Protein AF-A0A6P0K1G3-F1 (afdb_monomer_lite)

Radius of gyration: 28.97 Å; chains: 1; bounding box: 55×56×118 Å

Structure (mmCIF, N/CA/C/O backbone):
data_AF-A0A6P0K1G3-F1
#
_entry.id   AF-A0A6P0K1G3-F1
#
loop_
_atom_site.group_PDB
_atom_site.id
_atom_site.type_symbol
_atom_site.label_atom_id
_atom_site.label_alt_id
_atom_site.label_comp_id
_atom_site.label_asym_id
_atom_site.label_entity_id
_atom_site.label_seq_id
_atom_site.pdbx_PDB_ins_code
_atom_site.Cartn_x
_atom_site.Cartn_y
_atom_site.Cartn_z
_atom_site.occupancy
_atom_site.B_iso_or_equiv
_atom_site.auth_seq_id
_atom_site.auth_comp_id
_atom_site.auth_asym_id
_atom_site.auth_atom_id
_atom_site.pdbx_PDB_model_num
ATOM 1 N N . MET A 1 1 ? -29.906 38.734 -91.466 1.00 42.31 1 MET A N 1
ATOM 2 C CA . MET A 1 1 ? -29.313 39.338 -90.255 1.00 42.31 1 MET A CA 1
ATOM 3 C C . MET A 1 1 ? -29.671 38.411 -89.104 1.00 42.31 1 MET A C 1
ATOM 5 O O . MET A 1 1 ? -30.811 38.387 -88.670 1.00 42.31 1 MET A O 1
ATOM 9 N N . THR A 1 2 ? -28.763 37.494 -88.786 1.00 34.16 2 THR A N 1
ATOM 10 C CA . THR A 1 2 ? -29.055 36.233 -88.088 1.00 34.16 2 THR A CA 1
ATOM 11 C C . THR A 1 2 ? -28.574 36.343 -86.644 1.00 34.16 2 THR A C 1
ATOM 13 O O . THR A 1 2 ? -27.375 36.487 -86.407 1.00 34.16 2 THR A O 1
ATOM 16 N N . LEU A 1 3 ? -29.497 36.312 -85.682 1.00 36.56 3 LEU A N 1
ATOM 17 C CA . LEU A 1 3 ? -29.199 36.403 -84.251 1.00 36.56 3 LEU A CA 1
ATOM 18 C C . LEU A 1 3 ? -29.359 35.031 -83.580 1.00 36.56 3 LEU A C 1
ATOM 20 O O . LEU A 1 3 ? -30.457 34.545 -83.345 1.00 36.56 3 LEU A O 1
ATOM 24 N N . LYS A 1 4 ? -28.182 34.434 -83.373 1.00 37.53 4 LYS A N 1
ATOM 25 C CA . LYS A 1 4 ? -27.716 33.465 -82.368 1.00 37.53 4 LYS A CA 1
ATOM 26 C C . LYS A 1 4 ? -28.752 32.752 -81.474 1.00 37.53 4 LYS A C 1
ATOM 28 O O . LYS A 1 4 ? -29.351 33.352 -80.590 1.00 37.53 4 LYS A O 1
ATOM 33 N N . ASN A 1 5 ? -28.757 31.423 -81.605 1.00 37.8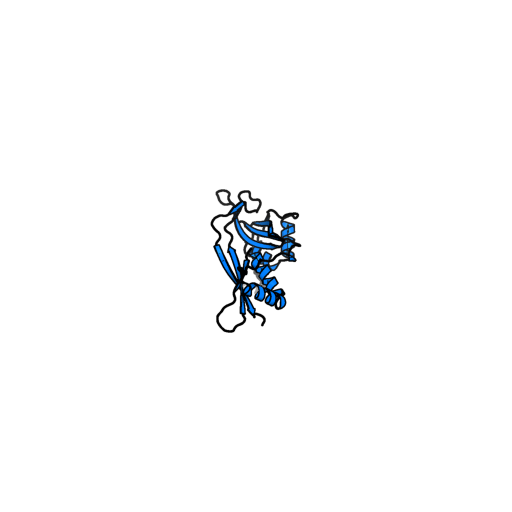4 5 ASN A N 1
ATOM 34 C CA . ASN A 1 5 ? -29.065 30.453 -80.547 1.00 37.84 5 ASN A CA 1
ATOM 35 C C . ASN A 1 5 ? -28.070 30.580 -79.383 1.00 37.84 5 ASN A C 1
ATOM 37 O O . ASN A 1 5 ? -26.883 30.709 -79.664 1.00 37.84 5 ASN A O 1
ATOM 41 N N . PHE A 1 6 ? -28.512 30.402 -78.131 1.00 40.41 6 PHE A N 1
ATOM 42 C CA . PHE A 1 6 ? -27.775 29.621 -77.126 1.00 40.41 6 PHE A CA 1
ATOM 43 C C . PHE A 1 6 ? -28.710 29.096 -76.022 1.00 40.41 6 PHE A C 1
ATOM 45 O O . PHE A 1 6 ? -29.566 29.809 -75.507 1.00 40.41 6 PHE A O 1
ATOM 52 N N . ASN A 1 7 ? -28.525 27.808 -75.726 1.00 36.97 7 ASN A N 1
ATOM 53 C CA . ASN A 1 7 ? -29.274 26.954 -74.809 1.00 36.97 7 ASN A CA 1
ATOM 54 C C . ASN A 1 7 ? -29.217 27.416 -73.346 1.00 36.97 7 ASN A C 1
ATOM 56 O O . ASN A 1 7 ? -28.145 27.725 -72.829 1.00 36.97 7 ASN A O 1
ATOM 60 N N . LEU A 1 8 ? -30.360 27.318 -72.662 1.00 36.84 8 LEU A N 1
ATOM 61 C CA . LEU A 1 8 ? -30.479 27.346 -71.207 1.00 36.84 8 LEU A CA 1
ATOM 62 C C . LEU A 1 8 ? -30.454 25.887 -70.705 1.00 36.84 8 LEU A C 1
ATOM 64 O O . LEU A 1 8 ? -31.471 25.198 -70.730 1.00 36.84 8 LEU A O 1
ATOM 68 N N . LEU A 1 9 ? -29.280 25.382 -70.323 1.00 42.56 9 LEU A N 1
ATOM 69 C CA . LEU A 1 9 ? -29.141 24.095 -69.630 1.00 42.56 9 LEU A CA 1
ATOM 70 C C . LEU A 1 9 ? -29.203 24.344 -68.121 1.00 42.56 9 LEU A C 1
ATOM 72 O O . LEU A 1 9 ? -28.495 25.201 -67.595 1.00 42.56 9 LEU A O 1
ATOM 76 N N . GLY A 1 10 ? -30.105 23.621 -67.457 1.00 39.31 10 GLY A N 1
ATOM 77 C CA . GLY A 1 10 ? -30.435 23.783 -66.047 1.00 39.31 10 GLY A CA 1
ATOM 78 C C . GLY A 1 10 ? -29.278 23.463 -65.102 1.00 39.31 10 GLY A C 1
ATOM 79 O O . GLY A 1 10 ? -28.524 22.512 -65.305 1.00 39.31 10 GLY A O 1
ATOM 80 N N . LEU A 1 11 ? -29.183 24.259 -64.036 1.00 37.62 11 LEU A N 1
ATOM 81 C CA . LEU A 1 11 ? -28.399 23.939 -62.850 1.00 37.62 11 LEU A CA 1
ATOM 82 C C . LEU A 1 11 ? -29.014 22.721 -62.149 1.00 37.62 11 LEU A C 1
ATOM 84 O O . LEU A 1 11 ? -30.146 22.785 -61.676 1.00 37.62 11 LEU A O 1
ATOM 88 N N . VAL A 1 12 ? -28.237 21.650 -62.009 1.00 44.66 12 VAL A N 1
ATOM 89 C CA . VAL A 1 12 ? -28.450 20.637 -60.971 1.00 44.66 12 VAL A CA 1
ATOM 90 C C . VAL A 1 12 ? -27.341 20.830 -59.944 1.00 44.66 12 VAL A C 1
ATOM 92 O O . VAL A 1 12 ? -26.175 20.538 -60.200 1.00 44.66 12 VAL A O 1
ATOM 95 N N . THR A 1 13 ? -27.693 21.384 -58.789 1.00 46.97 13 THR A N 1
ATOM 96 C CA . THR A 1 13 ? -26.805 21.501 -57.629 1.00 46.97 13 THR A CA 1
ATOM 97 C C . THR A 1 13 ? -26.652 20.136 -56.971 1.00 46.97 13 THR A C 1
ATOM 99 O O . THR A 1 13 ? -27.569 19.662 -56.305 1.00 46.97 13 THR A O 1
ATOM 102 N N . VAL A 1 14 ? -25.489 19.506 -57.139 1.00 47.34 14 VAL A N 1
ATOM 103 C CA . VAL A 1 14 ? -25.086 18.345 -56.336 1.00 47.34 14 VAL A CA 1
ATOM 104 C C . VAL A 1 14 ? -24.365 18.874 -55.098 1.00 47.34 14 VAL A C 1
ATOM 106 O O . VAL A 1 14 ? -23.215 19.301 -55.171 1.00 47.34 14 VAL A O 1
ATOM 109 N N . ALA A 1 15 ? -25.061 18.893 -53.963 1.00 44.31 15 ALA A N 1
ATOM 110 C CA . ALA A 1 15 ? -24.444 19.133 -52.666 1.00 44.31 15 ALA A CA 1
ATOM 111 C C . ALA A 1 15 ? -23.624 17.892 -52.281 1.00 44.31 15 ALA A C 1
ATOM 113 O O . ALA A 1 15 ? -24.186 16.833 -52.008 1.00 44.31 15 ALA A O 1
ATOM 114 N N . VAL A 1 16 ? -22.296 18.011 -52.292 1.00 42.91 16 VAL A N 1
ATOM 115 C CA . VAL A 1 16 ? -21.394 16.987 -51.754 1.00 42.91 16 VAL A CA 1
ATOM 116 C C . VAL A 1 16 ? -21.349 17.174 -50.236 1.00 42.91 16 VAL A C 1
ATOM 118 O O . VAL A 1 16 ? -20.902 18.232 -49.785 1.00 42.91 16 VAL A O 1
ATOM 121 N N . PRO A 1 17 ? -21.800 16.205 -49.421 1.00 46.16 17 PRO A N 1
ATOM 122 C CA . PRO A 1 17 ? -21.587 16.277 -47.987 1.00 46.16 17 PRO A CA 1
ATOM 123 C C . PRO A 1 17 ? -20.089 16.100 -47.727 1.00 46.16 17 PRO A C 1
ATOM 125 O O . PRO A 1 17 ? -19.532 15.016 -47.897 1.00 46.16 17 PRO A O 1
ATOM 128 N N . VAL A 1 18 ? -19.425 17.186 -47.333 1.00 44.94 18 VAL A N 1
ATOM 129 C CA . VAL A 1 18 ? -18.090 17.125 -46.740 1.00 44.94 18 VAL A CA 1
ATOM 130 C C . VAL A 1 18 ? -18.263 16.455 -45.382 1.00 44.94 18 VAL A C 1
ATOM 132 O O . VAL A 1 18 ? -18.629 17.093 -44.397 1.00 44.94 18 VAL A O 1
ATOM 135 N N . LEU A 1 19 ? -18.054 15.140 -45.342 1.00 42.34 19 LEU A N 1
ATOM 136 C CA . LEU A 1 19 ? -17.850 14.416 -44.097 1.00 42.34 19 LEU A CA 1
ATOM 137 C C . LEU A 1 19 ? -16.537 14.932 -43.507 1.00 42.34 19 LEU A C 1
ATOM 139 O O . LEU A 1 19 ? -15.453 14.482 -43.877 1.00 42.34 19 LEU A O 1
ATOM 143 N N . ILE A 1 20 ? -16.641 15.913 -42.610 1.00 45.03 20 ILE A N 1
ATOM 144 C CA . ILE A 1 20 ? -15.573 16.248 -41.674 1.00 45.03 20 ILE A CA 1
ATOM 145 C C . ILE A 1 20 ? -15.438 15.018 -40.781 1.00 45.03 20 ILE A C 1
ATOM 147 O O . ILE A 1 20 ? -16.110 14.870 -39.764 1.00 45.03 20 ILE A O 1
ATOM 151 N N . SER A 1 21 ? -14.618 14.075 -41.237 1.00 40.97 21 SER A N 1
ATOM 152 C CA . SER A 1 21 ? -14.118 12.995 -40.413 1.00 40.97 21 SER A CA 1
ATOM 153 C C . SER A 1 21 ? -13.313 13.668 -39.312 1.00 40.97 21 SER A C 1
ATOM 155 O O . SER A 1 21 ? -12.173 14.072 -39.537 1.00 40.97 21 SER A O 1
ATOM 157 N N . CYS A 1 22 ? -13.916 13.830 -38.134 1.00 39.81 22 CYS A N 1
ATOM 158 C CA . CYS A 1 22 ? -13.176 14.038 -36.901 1.00 39.81 22 CYS A CA 1
ATOM 159 C C . CYS A 1 22 ? -12.316 12.790 -36.704 1.00 39.81 22 CYS A C 1
ATOM 161 O O . CYS A 1 22 ? -12.699 11.852 -36.007 1.00 39.81 22 CYS A O 1
ATOM 163 N N . ILE A 1 23 ? -11.160 12.757 -37.366 1.00 42.16 23 ILE A N 1
ATOM 164 C CA . ILE A 1 23 ? -10.058 11.902 -36.970 1.00 42.16 23 ILE A CA 1
ATOM 165 C C . ILE A 1 23 ? -9.632 12.495 -35.633 1.00 42.16 23 ILE A C 1
ATOM 167 O O . ILE A 1 23 ? -8.789 13.384 -35.561 1.00 42.16 23 ILE A O 1
ATOM 171 N N . TYR A 1 24 ? -10.299 12.059 -34.565 1.00 40.66 24 TYR A N 1
ATOM 172 C CA . TYR A 1 24 ? -9.683 12.061 -33.258 1.00 40.66 24 TYR A CA 1
ATOM 173 C C . TYR A 1 24 ? -8.395 11.281 -33.462 1.00 40.66 24 TYR A C 1
ATOM 175 O O . TYR A 1 24 ? -8.423 10.056 -33.601 1.00 40.66 24 TYR A O 1
ATOM 183 N N . SER A 1 25 ? -7.279 11.999 -33.557 1.00 32.06 25 SER A N 1
ATOM 184 C CA . SER A 1 25 ? -5.974 11.431 -33.292 1.00 32.06 25 SER A CA 1
ATOM 185 C C . SER A 1 25 ? -6.073 10.856 -31.888 1.00 32.06 25 SER A C 1
ATOM 187 O O . SER A 1 25 ? -5.892 11.561 -30.899 1.00 32.06 25 SER A O 1
ATOM 189 N N . ARG A 1 26 ? -6.448 9.577 -31.793 1.00 39.91 26 ARG A N 1
ATOM 190 C CA . ARG A 1 26 ? -6.075 8.759 -30.656 1.00 39.91 26 ARG A CA 1
ATOM 191 C C . ARG A 1 26 ? -4.563 8.788 -30.711 1.00 39.91 26 ARG A C 1
ATOM 193 O O . ARG A 1 26 ? -3.965 8.096 -31.531 1.00 39.91 26 ARG A O 1
ATOM 200 N N . THR A 1 27 ? -3.951 9.651 -29.909 1.00 35.38 27 THR A N 1
ATOM 201 C CA . THR A 1 27 ? -2.603 9.394 -29.429 1.00 35.38 27 THR A CA 1
ATOM 202 C C . THR A 1 27 ? -2.661 7.946 -28.975 1.00 35.38 27 THR A C 1
ATOM 204 O O . THR A 1 27 ? -3.448 7.615 -28.085 1.00 35.38 27 THR A O 1
ATOM 207 N N . VAL A 1 28 ? -1.979 7.053 -29.693 1.00 40.62 28 VAL A N 1
ATOM 208 C CA . VAL A 1 28 ? -1.788 5.691 -29.213 1.00 40.62 28 VAL A CA 1
ATOM 209 C C . VAL A 1 28 ? -0.985 5.906 -27.947 1.00 40.62 28 VAL A C 1
ATOM 211 O O . VAL A 1 28 ? 0.198 6.224 -28.022 1.00 40.62 28 VAL A O 1
ATOM 214 N N . ALA A 1 29 ? -1.673 5.907 -26.806 1.00 49.16 29 ALA A N 1
ATOM 215 C CA . ALA A 1 29 ? -1.027 5.857 -25.517 1.00 49.16 29 ALA A CA 1
ATOM 216 C C . ALA A 1 29 ? -0.089 4.651 -25.616 1.00 49.16 29 ALA A C 1
ATOM 218 O O . ALA A 1 29 ? -0.561 3.531 -25.821 1.00 49.16 29 ALA A O 1
ATOM 219 N N . GLY A 1 30 ? 1.222 4.901 -25.627 1.00 59.50 30 GLY A N 1
ATOM 220 C CA . GLY A 1 30 ? 2.207 3.837 -2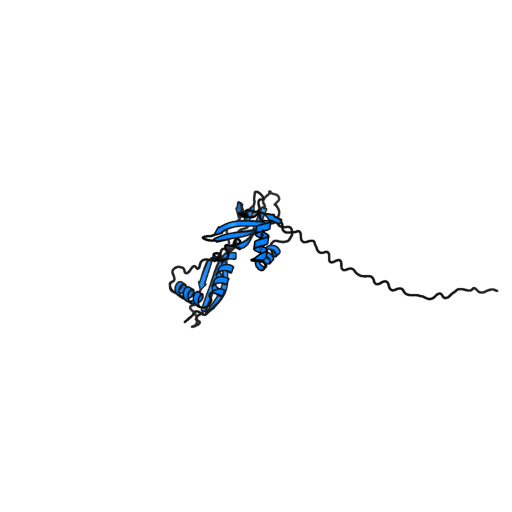5.547 1.00 59.50 30 GLY A CA 1
ATOM 221 C C . GLY A 1 30 ? 1.846 2.933 -24.375 1.00 59.50 30 GLY A C 1
ATOM 222 O O . GLY A 1 30 ? 1.485 3.416 -23.296 1.00 59.50 30 GLY A O 1
ATOM 223 N N . GLU A 1 31 ? 1.869 1.629 -24.618 1.00 71.19 31 GLU A N 1
ATOM 224 C CA . GLU A 1 31 ? 1.662 0.643 -23.569 1.00 71.19 31 GLU A CA 1
ATOM 225 C C . GLU A 1 31 ? 2.723 0.860 -22.481 1.00 71.19 31 GLU A C 1
ATOM 227 O O . GLU A 1 31 ? 3.888 1.115 -22.789 1.00 71.19 31 GLU A O 1
ATOM 232 N N . ILE A 1 32 ? 2.302 0.847 -21.216 1.00 83.19 32 ILE A N 1
ATOM 233 C CA . ILE A 1 32 ? 3.228 0.915 -20.082 1.00 83.19 32 ILE A CA 1
ATOM 234 C C . ILE A 1 32 ? 4.085 -0.345 -20.125 1.00 83.19 32 ILE A C 1
ATOM 236 O O . ILE A 1 32 ? 3.546 -1.454 -20.159 1.00 83.19 32 ILE A O 1
ATOM 240 N N . THR A 1 33 ? 5.405 -0.179 -20.124 1.00 90.62 33 THR A N 1
ATOM 241 C CA . THR A 1 33 ? 6.318 -1.311 -19.954 1.00 90.62 33 THR A CA 1
ATOM 242 C C . THR A 1 33 ? 6.357 -1.696 -18.482 1.00 90.62 33 THR A C 1
ATOM 244 O O . THR A 1 33 ? 6.151 -0.847 -17.616 1.00 90.62 33 THR A O 1
ATOM 247 N N . VAL A 1 34 ? 6.592 -2.971 -18.188 1.00 94.88 34 VAL A N 1
ATOM 248 C CA . VAL A 1 34 ? 6.676 -3.467 -16.812 1.00 94.88 34 VAL A CA 1
ATOM 249 C C . VAL A 1 34 ? 7.970 -4.250 -16.627 1.00 94.88 34 VAL A C 1
ATOM 251 O O . VAL A 1 34 ? 8.338 -5.047 -17.487 1.00 94.88 34 VAL A O 1
ATOM 254 N N . SER A 1 35 ? 8.668 -4.020 -15.518 1.00 95.75 35 SER A N 1
ATOM 255 C CA . SER A 1 35 ? 9.900 -4.737 -15.168 1.00 95.75 35 SER A CA 1
ATOM 256 C C . SER A 1 35 ? 10.079 -4.816 -13.651 1.00 95.75 35 SER A C 1
ATOM 258 O O . SER A 1 35 ? 9.300 -4.229 -12.902 1.00 95.75 35 SER A O 1
ATOM 260 N N . GLY A 1 36 ? 11.084 -5.561 -13.191 1.00 97.06 36 GLY A N 1
ATOM 261 C CA . GLY A 1 36 ? 11.458 -5.652 -11.782 1.00 97.06 36 GLY A CA 1
ATOM 262 C C . GLY A 1 36 ? 11.571 -7.086 -11.273 1.00 97.06 36 GLY A C 1
ATOM 263 O O . GLY A 1 36 ? 11.695 -8.046 -12.038 1.00 97.06 36 GLY A O 1
ATOM 264 N N . ASN A 1 37 ? 11.525 -7.232 -9.952 1.00 97.62 37 ASN A N 1
ATOM 265 C CA . ASN A 1 37 ? 11.558 -8.520 -9.273 1.00 97.62 37 ASN A CA 1
ATOM 266 C C . ASN A 1 37 ? 10.134 -8.971 -8.924 1.00 97.62 37 ASN A C 1
ATOM 268 O O . ASN A 1 37 ? 9.569 -8.578 -7.905 1.00 97.62 37 ASN A O 1
ATOM 272 N N . CYS A 1 38 ? 9.568 -9.833 -9.765 1.00 97.50 38 CYS A N 1
ATOM 273 C CA . CYS A 1 38 ? 8.165 -10.253 -9.694 1.00 97.50 38 CYS A CA 1
ATOM 274 C C . CYS A 1 38 ? 7.948 -11.599 -8.976 1.00 97.50 38 CYS A C 1
ATOM 276 O O . CYS A 1 38 ? 6.873 -12.201 -9.059 1.00 97.50 38 CYS A O 1
ATOM 278 N N . GLY A 1 39 ? 8.953 -12.042 -8.210 1.00 93.81 39 GLY A N 1
ATOM 279 C CA . GLY A 1 39 ? 8.919 -13.290 -7.454 1.00 93.81 39 GLY A CA 1
ATOM 280 C C . GLY A 1 39 ? 8.899 -14.511 -8.372 1.00 93.81 39 GLY A C 1
ATOM 281 O O . GLY A 1 39 ? 9.715 -14.629 -9.281 1.00 93.81 39 GLY A O 1
ATOM 282 N N . ASP A 1 40 ? 7.957 -15.423 -8.127 1.00 92.44 40 ASP A N 1
ATOM 283 C CA . ASP A 1 40 ? 7.811 -16.661 -8.906 1.00 92.44 40 ASP A CA 1
ATOM 284 C C . ASP A 1 40 ? 7.092 -16.446 -10.258 1.00 92.44 40 ASP A C 1
ATOM 286 O O . ASP A 1 40 ? 7.007 -17.366 -11.074 1.00 92.44 40 ASP A O 1
ATOM 290 N N . LEU A 1 41 ? 6.554 -15.244 -10.497 1.00 94.38 41 LEU A N 1
ATOM 291 C CA . LEU A 1 41 ? 5.878 -14.851 -11.735 1.00 94.38 41 LEU A CA 1
ATOM 292 C C . LEU A 1 41 ? 6.789 -13.956 -12.581 1.00 94.38 41 LEU A C 1
ATOM 294 O O . LEU A 1 41 ? 7.651 -13.254 -12.054 1.00 94.38 41 LEU A O 1
ATOM 298 N N . ASN A 1 42 ? 6.547 -13.901 -13.893 1.00 95.88 42 ASN A N 1
ATOM 299 C CA . ASN A 1 42 ? 7.044 -12.761 -14.668 1.00 95.88 42 ASN A CA 1
ATOM 300 C C . ASN A 1 42 ? 6.182 -11.512 -14.409 1.00 95.88 42 ASN A C 1
ATOM 302 O O . ASN A 1 42 ? 5.055 -11.595 -13.907 1.00 95.88 42 ASN A O 1
ATOM 306 N N . CYS A 1 43 ? 6.721 -10.339 -14.730 1.00 97.25 43 CYS A N 1
ATOM 307 C CA . CYS A 1 43 ? 6.107 -9.074 -14.344 1.00 97.25 43 CYS A CA 1
ATOM 308 C C . CYS A 1 43 ? 4.809 -8.766 -15.090 1.00 97.25 43 CYS A C 1
ATOM 310 O O . CYS A 1 43 ? 3.892 -8.189 -14.508 1.00 97.25 43 CYS A O 1
ATOM 312 N N . GLU A 1 44 ? 4.670 -9.220 -16.332 1.00 96.50 44 GLU A N 1
ATOM 313 C CA . GLU A 1 44 ? 3.432 -9.108 -17.096 1.00 96.50 44 GLU A CA 1
ATOM 314 C C . GLU A 1 44 ? 2.313 -9.953 -16.475 1.00 96.50 44 GLU A C 1
ATOM 316 O O . GLU A 1 44 ? 1.176 -9.491 -16.353 1.00 96.50 44 GLU A O 1
ATOM 321 N N . GLN A 1 45 ? 2.628 -11.177 -16.041 1.00 97.50 45 GLN A N 1
ATOM 322 C CA . GLN A 1 45 ? 1.690 -12.063 -15.352 1.00 97.50 45 GLN A CA 1
ATOM 323 C C . GLN A 1 45 ? 1.271 -11.493 -14.000 1.00 97.50 45 GLN A C 1
ATOM 325 O O . GLN A 1 45 ? 0.080 -11.502 -13.686 1.00 97.50 45 GLN A O 1
ATOM 330 N N . LEU A 1 46 ? 2.225 -10.986 -13.214 1.00 98.06 46 LEU A N 1
ATOM 331 C CA . LEU A 1 46 ? 1.925 -10.356 -11.932 1.00 98.06 46 LEU A CA 1
ATOM 332 C C . LEU A 1 46 ? 1.027 -9.129 -12.130 1.00 98.06 46 LEU A C 1
ATOM 334 O O . LEU A 1 46 ? -0.026 -9.034 -11.502 1.00 98.06 46 LEU A O 1
ATOM 338 N N . LEU A 1 47 ? 1.374 -8.238 -13.064 1.00 96.81 47 LEU A N 1
ATOM 339 C CA . LEU A 1 47 ? 0.560 -7.064 -13.376 1.00 96.81 47 LEU A CA 1
ATOM 340 C C . LEU A 1 47 ? -0.851 -7.448 -13.839 1.00 96.81 47 LEU A C 1
ATOM 342 O O . LEU A 1 47 ? -1.817 -6.790 -13.459 1.00 96.81 47 LEU A O 1
ATOM 346 N N . ALA A 1 48 ? -0.999 -8.502 -14.644 1.00 96.44 48 ALA A N 1
ATOM 347 C CA . ALA A 1 48 ? -2.308 -8.977 -15.087 1.00 96.44 48 ALA A CA 1
ATOM 348 C C . ALA A 1 48 ? -3.178 -9.471 -13.918 1.00 96.44 48 ALA A C 1
ATOM 350 O O . ALA A 1 48 ? -4.369 -9.162 -13.871 1.00 96.44 48 ALA A O 1
ATOM 351 N N . GLN A 1 49 ? -2.594 -10.188 -12.953 1.00 97.62 49 GLN A N 1
ATOM 352 C CA . GLN A 1 49 ? -3.313 -10.628 -11.752 1.00 97.62 49 GLN A CA 1
ATOM 353 C C . GLN A 1 49 ? -3.692 -9.446 -10.855 1.00 97.62 49 GLN A C 1
ATOM 355 O O . GLN A 1 49 ? -4.844 -9.346 -10.433 1.00 97.62 49 GLN A O 1
ATOM 360 N N . LEU A 1 50 ? -2.775 -8.496 -10.648 1.00 97.31 50 LEU A N 1
ATOM 361 C CA . LEU A 1 50 ? -3.070 -7.266 -9.910 1.00 97.31 50 LEU A CA 1
ATOM 362 C C . LEU A 1 50 ? -4.189 -6.461 -10.585 1.00 97.31 50 LEU A C 1
ATOM 364 O O . LEU A 1 50 ? -5.093 -5.994 -9.905 1.00 97.31 50 LEU A O 1
ATOM 368 N N . LYS A 1 51 ? -4.204 -6.360 -11.921 1.00 96.19 51 LYS A N 1
ATOM 369 C CA . LYS A 1 51 ? -5.299 -5.715 -12.671 1.00 96.19 51 LYS A CA 1
ATOM 370 C C . LYS A 1 51 ? -6.646 -6.411 -12.481 1.00 96.19 51 LYS A C 1
ATOM 372 O O . LYS A 1 51 ? -7.670 -5.740 -12.529 1.00 96.19 51 LYS A O 1
ATOM 377 N N . SER A 1 52 ? -6.654 -7.730 -12.299 1.00 96.38 52 SER A N 1
ATOM 378 C CA . SER A 1 52 ? -7.880 -8.497 -12.068 1.00 96.38 52 SER A CA 1
ATOM 379 C C . SER A 1 52 ? -8.428 -8.290 -10.654 1.00 96.38 52 SER A C 1
ATOM 381 O O . SER A 1 52 ? -9.633 -8.121 -10.491 1.00 96.38 52 SER A O 1
ATOM 383 N N . ASN A 1 53 ? -7.554 -8.298 -9.644 1.00 95.25 53 ASN A N 1
ATOM 384 C CA . ASN A 1 53 ? -7.961 -8.270 -8.234 1.00 95.25 53 ASN A CA 1
ATOM 385 C C . ASN A 1 53 ? -8.082 -6.840 -7.675 1.00 95.25 53 ASN A C 1
ATOM 387 O O . ASN A 1 53 ? -8.892 -6.594 -6.789 1.00 95.25 53 ASN A O 1
ATOM 391 N N . TRP A 1 54 ? -7.306 -5.899 -8.217 1.00 96.62 54 TRP A N 1
ATOM 392 C CA . TRP A 1 54 ? -7.150 -4.516 -7.746 1.00 96.62 54 TRP A CA 1
ATOM 393 C C . TRP A 1 54 ? -7.276 -3.529 -8.913 1.00 96.62 54 TRP A C 1
ATOM 395 O O . TRP A 1 54 ? -6.448 -2.636 -9.108 1.00 96.62 54 TRP A O 1
ATOM 405 N N . SER A 1 55 ? -8.307 -3.719 -9.745 1.00 95.56 55 SER A N 1
ATOM 406 C CA . SER A 1 55 ? -8.470 -2.989 -11.009 1.00 95.56 55 SER A CA 1
ATOM 407 C C . SER A 1 55 ? -8.509 -1.473 -10.830 1.00 95.56 55 SER A C 1
ATOM 409 O O . SER A 1 55 ? -7.974 -0.744 -11.664 1.00 95.56 55 SER A O 1
ATOM 411 N N . GLU A 1 56 ? -9.145 -0.994 -9.758 1.00 95.88 56 GLU A N 1
ATOM 412 C CA . GLU A 1 56 ? -9.261 0.434 -9.463 1.00 95.88 56 GLU A CA 1
ATOM 413 C C . GLU A 1 56 ? -7.895 1.035 -9.117 1.00 95.88 56 GLU A C 1
ATOM 415 O O . GLU A 1 56 ? -7.464 1.976 -9.783 1.00 95.88 56 GLU A O 1
ATOM 420 N N . GLN A 1 57 ? -7.174 0.438 -8.164 1.00 96.25 57 GLN A N 1
ATOM 421 C CA . GLN A 1 57 ? -5.855 0.908 -7.735 1.00 96.25 57 GLN A CA 1
ATOM 422 C C . GLN A 1 57 ? -4.838 0.853 -8.875 1.00 96.25 57 GLN A C 1
ATOM 424 O O . GLN A 1 57 ? -4.145 1.834 -9.126 1.00 96.25 57 GLN A O 1
ATOM 429 N N . ILE A 1 58 ? -4.787 -0.241 -9.644 1.00 95.62 58 ILE A N 1
ATOM 430 C CA . ILE A 1 58 ? -3.883 -0.303 -10.800 1.00 95.62 58 ILE A CA 1
ATOM 431 C C . ILE A 1 58 ? -4.260 0.742 -11.857 1.00 95.62 58 ILE A C 1
ATOM 433 O O . ILE A 1 58 ? -3.371 1.319 -12.483 1.00 95.62 58 ILE A O 1
ATOM 437 N N . SER A 1 59 ? -5.548 1.032 -12.061 1.00 93.69 59 SER A N 1
ATOM 438 C CA . SER A 1 59 ? -5.960 2.095 -12.990 1.00 93.69 59 SER A CA 1
ATOM 439 C C . SER A 1 59 ? -5.503 3.476 -12.514 1.00 93.69 59 SER A C 1
ATOM 441 O O . SER A 1 59 ? -5.046 4.270 -13.331 1.00 93.69 59 SER A O 1
ATOM 443 N N . GLN A 1 60 ? -5.571 3.750 -11.208 1.00 93.94 60 GLN A N 1
ATOM 444 C CA . GLN A 1 60 ? -5.052 4.988 -10.617 1.00 93.94 60 GLN A CA 1
ATOM 445 C C . GLN A 1 60 ? -3.529 5.076 -10.782 1.00 93.94 60 GLN A C 1
ATOM 447 O O . GLN A 1 60 ? -3.033 6.015 -11.401 1.00 93.94 60 GLN A O 1
ATOM 452 N N . TYR A 1 61 ? -2.794 4.042 -10.369 1.00 94.00 61 TYR A N 1
ATOM 453 C CA . TYR A 1 61 ? -1.334 3.982 -10.479 1.00 94.00 61 TYR A CA 1
ATOM 454 C C . TYR A 1 61 ? -0.832 4.084 -11.919 1.00 94.00 61 TYR A C 1
ATOM 456 O O . TYR A 1 61 ? 0.159 4.753 -12.186 1.00 94.00 61 TYR A O 1
ATOM 464 N N . THR A 1 62 ? -1.516 3.467 -12.881 1.00 91.19 62 THR A N 1
ATOM 465 C CA . THR A 1 62 ? -1.148 3.583 -14.303 1.00 91.19 62 THR A CA 1
ATOM 466 C C . THR A 1 62 ? -1.540 4.927 -14.917 1.00 91.19 62 THR A C 1
ATOM 468 O O . THR A 1 62 ? -0.895 5.367 -15.863 1.00 91.19 62 THR A O 1
ATOM 471 N N . ALA A 1 63 ? -2.561 5.611 -14.394 1.00 90.69 63 ALA A N 1
ATOM 472 C CA . ALA A 1 63 ? -2.870 6.980 -14.801 1.00 90.69 63 ALA A CA 1
ATOM 473 C C . ALA A 1 63 ? -1.830 7.978 -14.263 1.00 90.69 63 ALA A C 1
ATOM 475 O O . ALA A 1 63 ? -1.424 8.890 -14.986 1.00 90.69 63 ALA A O 1
ATOM 476 N N . GLU A 1 64 ? -1.376 7.782 -13.023 1.00 90.88 64 GLU A N 1
ATOM 477 C CA . GLU A 1 64 ? -0.271 8.535 -12.421 1.00 90.88 64 GLU A CA 1
ATOM 478 C C . GLU A 1 64 ? 1.055 8.241 -13.131 1.00 90.88 64 GLU A C 1
ATOM 480 O O . GLU A 1 64 ? 1.805 9.161 -13.470 1.00 90.88 64 GLU A O 1
ATOM 485 N N . CYS A 1 65 ? 1.307 6.968 -13.444 1.00 90.69 65 CYS A N 1
ATOM 486 C CA . CYS A 1 65 ? 2.452 6.524 -14.222 1.00 90.69 65 CYS A CA 1
ATOM 487 C C . CYS A 1 65 ? 2.194 6.647 -15.723 1.00 90.69 65 CYS A C 1
ATOM 489 O O . CYS A 1 65 ? 1.993 5.659 -16.426 1.00 90.69 65 CYS A O 1
ATOM 491 N N . GLN A 1 66 ? 2.170 7.900 -16.179 1.00 82.88 66 GLN A N 1
ATOM 492 C CA . GLN A 1 66 ? 1.931 8.339 -17.554 1.00 82.88 66 GLN A CA 1
ATOM 493 C C . GLN A 1 66 ? 2.356 7.329 -18.635 1.00 82.88 66 GLN A C 1
ATOM 495 O O . GLN A 1 66 ? 3.430 6.732 -18.599 1.00 82.88 66 GLN A O 1
ATOM 500 N N . SER A 1 67 ? 1.531 7.216 -19.673 1.00 75.00 67 SER A N 1
ATOM 501 C CA . SER A 1 67 ? 1.790 6.361 -20.833 1.00 75.00 67 SER A CA 1
ATOM 502 C C . SER A 1 67 ? 3.196 6.554 -21.430 1.00 75.00 67 SER A C 1
ATOM 504 O O . SER A 1 67 ? 3.655 7.682 -21.619 1.00 75.00 67 SER A O 1
ATOM 506 N N . GLY A 1 68 ? 3.860 5.439 -21.758 1.00 74.56 68 GLY A N 1
ATOM 507 C CA . GLY A 1 68 ? 5.239 5.414 -22.260 1.00 74.56 68 GLY A CA 1
ATOM 508 C C . GLY A 1 68 ? 6.320 5.366 -21.175 1.00 74.56 68 GLY A C 1
ATOM 509 O O . GLY A 1 68 ? 7.499 5.337 -21.517 1.00 74.56 68 GLY A O 1
ATOM 510 N N . LYS A 1 69 ? 5.938 5.348 -19.892 1.00 87.81 69 LYS A N 1
ATOM 511 C CA . LYS A 1 69 ? 6.839 5.109 -18.757 1.00 87.81 69 LYS A CA 1
ATOM 512 C C . LYS A 1 69 ? 6.908 3.633 -18.376 1.00 87.81 69 LYS A C 1
ATOM 514 O O . LYS A 1 69 ? 6.087 2.824 -18.817 1.00 87.81 69 LYS A O 1
ATOM 519 N N . ASN A 1 70 ? 7.909 3.309 -17.560 1.00 92.94 70 ASN A N 1
ATOM 520 C CA . ASN A 1 70 ? 8.123 1.965 -17.044 1.00 92.94 70 ASN A CA 1
ATOM 521 C C . ASN A 1 70 ? 7.535 1.827 -15.635 1.00 92.94 70 ASN A C 1
ATOM 523 O O . ASN A 1 70 ? 7.856 2.608 -14.742 1.00 92.94 70 ASN A O 1
ATOM 527 N N . LEU A 1 71 ? 6.690 0.821 -15.436 1.00 96.19 71 LEU A N 1
ATOM 528 C CA . LEU A 1 71 ? 6.141 0.444 -14.141 1.00 96.19 71 LEU A CA 1
ATOM 529 C C . LEU A 1 71 ? 7.015 -0.655 -13.529 1.00 96.19 71 LEU A C 1
ATOM 531 O O . LEU A 1 71 ? 6.977 -1.808 -13.956 1.00 96.19 71 LEU A O 1
ATOM 535 N N . GLY A 1 72 ? 7.798 -0.291 -12.521 1.00 97.06 72 GLY A N 1
ATOM 536 C CA . GLY A 1 72 ? 8.570 -1.225 -11.715 1.00 97.06 72 GLY A CA 1
ATOM 537 C C . GLY A 1 72 ? 7.684 -1.974 -10.729 1.00 97.06 72 GLY A C 1
ATOM 538 O O . GLY A 1 72 ? 6.885 -1.353 -10.025 1.00 97.06 72 GLY A O 1
ATOM 539 N N . LEU A 1 73 ? 7.850 -3.292 -10.653 1.00 98.12 73 LEU A N 1
ATOM 540 C CA . LEU A 1 73 ? 7.228 -4.156 -9.657 1.00 98.12 73 LEU A CA 1
ATOM 541 C C . LEU A 1 73 ? 8.314 -4.842 -8.830 1.00 98.12 73 LEU A C 1
ATOM 543 O O . LEU A 1 73 ? 9.201 -5.497 -9.374 1.00 98.12 73 LEU A O 1
ATOM 547 N N . ASN A 1 74 ? 8.224 -4.734 -7.508 1.00 97.56 74 ASN A N 1
ATOM 548 C CA . ASN A 1 74 ? 9.142 -5.422 -6.606 1.00 97.56 74 ASN A CA 1
ATOM 549 C C . ASN A 1 74 ? 8.371 -6.194 -5.535 1.00 97.56 74 ASN A C 1
ATOM 551 O O . ASN A 1 74 ? 7.654 -5.596 -4.731 1.00 97.56 74 ASN A O 1
ATOM 555 N N . VAL A 1 75 ? 8.535 -7.515 -5.520 1.00 97.94 75 VAL A N 1
ATOM 556 C CA . VAL A 1 75 ? 7.931 -8.425 -4.545 1.00 97.94 75 VAL A CA 1
ATOM 557 C C . VAL A 1 75 ? 8.858 -8.597 -3.348 1.00 97.94 75 VAL A C 1
ATOM 559 O O . VAL A 1 75 ? 10.018 -8.985 -3.490 1.00 97.94 75 VAL A O 1
ATOM 562 N N . TRP A 1 76 ? 8.333 -8.370 -2.146 1.00 95.69 76 TRP A N 1
ATOM 563 C CA . TRP A 1 76 ? 9.073 -8.551 -0.897 1.00 95.69 76 TRP A CA 1
ATOM 564 C C . TRP A 1 76 ? 8.147 -8.945 0.262 1.00 95.69 76 TRP A C 1
ATOM 566 O O . TRP A 1 76 ? 6.923 -8.862 0.170 1.00 95.69 76 TRP A O 1
ATOM 576 N N . ASN A 1 77 ? 8.735 -9.419 1.364 1.00 94.50 77 ASN A N 1
ATOM 577 C CA . ASN A 1 77 ? 7.984 -9.864 2.541 1.00 94.50 77 ASN A CA 1
ATOM 578 C C . ASN A 1 77 ? 7.747 -8.702 3.517 1.00 94.50 77 ASN A C 1
ATOM 580 O O . ASN A 1 77 ? 8.704 -8.164 4.080 1.00 94.50 77 ASN A O 1
ATOM 584 N N . ARG A 1 78 ? 6.480 -8.375 3.793 1.00 89.19 78 ARG A N 1
ATOM 585 C CA . ARG A 1 78 ? 6.057 -7.404 4.811 1.00 89.19 78 ARG A CA 1
ATOM 586 C C . ARG A 1 78 ? 5.359 -8.140 5.955 1.00 89.19 78 ARG A C 1
ATOM 588 O O . ARG A 1 78 ? 4.161 -8.401 5.913 1.00 89.19 78 ARG A O 1
ATOM 595 N N . ASN A 1 79 ? 6.106 -8.422 7.023 1.00 84.06 79 ASN A N 1
ATOM 596 C CA . ASN A 1 79 ? 5.655 -9.271 8.134 1.00 84.06 79 ASN A CA 1
ATOM 597 C C . ASN A 1 79 ? 5.261 -10.681 7.643 1.00 84.06 79 ASN A C 1
ATOM 599 O O . ASN A 1 79 ? 6.121 -11.410 7.159 1.00 84.06 79 ASN A O 1
ATOM 603 N N . GLU A 1 80 ? 3.986 -11.050 7.777 1.00 85.62 80 GLU A N 1
ATOM 604 C CA . GLU A 1 80 ? 3.418 -12.361 7.431 1.00 85.62 80 GLU A CA 1
ATOM 605 C C . GLU A 1 80 ? 2.778 -12.389 6.029 1.00 85.62 80 GLU A C 1
ATOM 607 O O . GLU A 1 80 ? 2.177 -13.388 5.652 1.00 85.62 80 GLU A O 1
ATOM 612 N N . SER A 1 81 ? 2.897 -11.305 5.254 1.00 90.94 81 SER A N 1
ATOM 613 C CA . SER A 1 81 ? 2.313 -11.163 3.915 1.00 90.94 81 SER A CA 1
ATOM 614 C C . SER A 1 81 ? 3.395 -10.830 2.887 1.00 90.94 81 SER A C 1
ATOM 616 O O . SER A 1 81 ? 4.333 -10.077 3.182 1.00 90.94 81 SER A O 1
ATOM 618 N N . LYS A 1 82 ? 3.276 -11.365 1.667 1.00 95.50 82 LYS A N 1
ATOM 619 C CA . LYS A 1 82 ? 4.024 -10.848 0.513 1.00 95.50 82 LYS A CA 1
ATOM 620 C C . LYS A 1 82 ? 3.292 -9.657 -0.090 1.00 95.50 82 LYS A C 1
ATOM 622 O O . LYS A 1 82 ? 2.077 -9.672 -0.277 1.00 95.50 82 LYS A O 1
ATOM 627 N N . VAL A 1 83 ? 4.057 -8.637 -0.450 1.00 97.25 83 VAL A N 1
ATOM 628 C CA . VAL A 1 83 ? 3.543 -7.407 -1.054 1.00 97.25 83 VAL A CA 1
ATOM 629 C C . VAL A 1 83 ? 4.306 -7.076 -2.324 1.00 97.25 83 V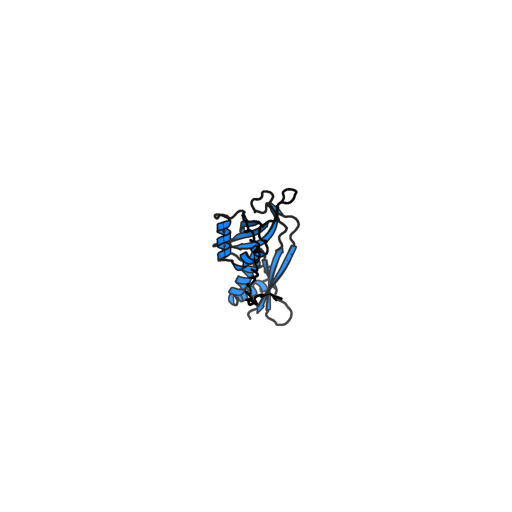AL A C 1
ATOM 631 O O . VAL A 1 83 ? 5.434 -7.528 -2.523 1.00 97.25 83 VAL A O 1
ATOM 634 N N . VAL A 1 84 ? 3.678 -6.272 -3.172 1.00 98.19 84 VAL A N 1
ATOM 635 C CA . VAL A 1 84 ? 4.239 -5.731 -4.403 1.00 98.19 84 VAL A CA 1
ATOM 636 C C . VAL A 1 84 ? 4.327 -4.223 -4.246 1.00 98.19 84 VAL A C 1
ATOM 638 O O . VAL A 1 84 ? 3.297 -3.560 -4.132 1.00 98.19 84 VAL A O 1
ATOM 641 N N . THR A 1 85 ? 5.538 -3.672 -4.243 1.00 96.38 85 THR A N 1
ATOM 642 C CA . THR A 1 85 ? 5.726 -2.227 -4.413 1.00 96.38 85 THR A CA 1
ATOM 643 C C . THR A 1 85 ? 5.633 -1.892 -5.892 1.00 96.38 85 THR A C 1
ATOM 645 O O . THR A 1 85 ? 6.264 -2.562 -6.713 1.00 96.38 85 THR A O 1
ATOM 648 N N . LEU A 1 86 ? 4.884 -0.840 -6.215 1.00 96.81 86 LEU A N 1
ATOM 649 C CA . LEU A 1 86 ? 4.785 -0.290 -7.560 1.00 96.81 86 LEU A CA 1
ATOM 650 C C . LEU A 1 86 ? 5.532 1.042 -7.626 1.00 96.81 86 LEU A C 1
ATOM 652 O O . LEU A 1 86 ? 5.283 1.937 -6.820 1.00 96.81 86 LEU A O 1
ATOM 656 N N . ILE A 1 87 ? 6.440 1.180 -8.590 1.00 95.88 87 ILE A N 1
ATOM 657 C CA . ILE A 1 87 ? 7.224 2.400 -8.812 1.00 95.88 87 ILE A CA 1
ATOM 658 C C . ILE A 1 87 ? 7.032 2.843 -10.255 1.00 95.88 87 ILE A C 1
ATOM 660 O O . ILE A 1 87 ? 7.184 2.047 -11.176 1.00 95.88 87 ILE A O 1
ATOM 664 N N . CYS A 1 88 ? 6.729 4.119 -10.467 1.00 95.38 88 CYS A N 1
ATOM 665 C CA . CYS A 1 88 ? 6.813 4.704 -11.793 1.00 95.38 88 CYS A CA 1
ATOM 666 C C . CYS A 1 88 ? 8.228 5.207 -12.053 1.00 95.38 88 CYS A C 1
ATOM 668 O O . CYS A 1 88 ? 8.676 6.147 -11.393 1.00 95.38 88 CYS A O 1
ATOM 670 N N . TRP A 1 89 ? 8.913 4.604 -13.016 1.00 95.31 89 TRP A N 1
ATOM 671 C CA . TRP A 1 89 ? 10.258 4.990 -13.417 1.00 95.31 89 TRP A CA 1
ATOM 672 C C . TRP A 1 89 ? 10.225 6.033 -14.533 1.00 95.31 89 TRP A C 1
ATOM 674 O O . TRP A 1 89 ? 9.482 5.924 -15.514 1.00 95.31 89 TRP A O 1
ATOM 684 N N . GLY A 1 90 ? 11.046 7.066 -14.361 1.00 91.81 90 GLY A N 1
ATOM 685 C CA . GLY A 1 90 ? 11.295 8.100 -15.350 1.00 91.81 90 GLY A CA 1
ATOM 686 C C . GLY A 1 90 ? 12.191 7.624 -16.491 1.00 91.81 90 GLY A C 1
ATOM 687 O O . GLY A 1 90 ? 12.556 6.455 -16.595 1.00 91.81 90 GLY A O 1
ATOM 688 N N . ASP A 1 91 ? 12.557 8.567 -17.358 1.00 89.94 91 ASP A N 1
ATOM 689 C CA . ASP A 1 91 ? 13.584 8.290 -18.360 1.00 89.94 91 ASP A CA 1
ATOM 690 C C . ASP A 1 91 ? 14.960 8.381 -17.703 1.00 89.94 91 ASP A C 1
ATOM 692 O O . ASP A 1 91 ? 15.148 9.098 -16.717 1.00 89.94 91 ASP A O 1
ATOM 696 N N . LYS A 1 92 ? 15.929 7.693 -18.302 1.00 90.56 92 LYS A N 1
ATOM 697 C CA . LYS A 1 92 ? 17.332 7.802 -17.921 1.00 90.56 92 LYS A CA 1
ATOM 698 C C . LYS A 1 92 ? 17.812 9.245 -18.088 1.00 90.56 92 LYS A C 1
ATOM 700 O O . LYS A 1 92 ? 17.648 9.836 -19.159 1.00 90.56 92 LYS A O 1
ATOM 705 N N . ASP A 1 93 ? 18.394 9.805 -17.037 1.00 87.06 93 ASP A N 1
ATOM 706 C CA . ASP A 1 93 ? 18.946 11.153 -17.052 1.00 87.06 93 ASP A CA 1
ATOM 707 C C . ASP A 1 93 ? 20.273 11.207 -17.854 1.00 87.06 93 ASP A C 1
ATOM 709 O O . ASP A 1 93 ? 20.809 10.171 -18.270 1.00 87.06 93 ASP A O 1
ATOM 713 N N . PRO A 1 94 ? 20.844 12.402 -18.101 1.00 89.62 94 PRO A N 1
ATOM 714 C CA . PRO A 1 94 ? 22.114 12.534 -18.819 1.00 89.62 94 PRO A CA 1
ATOM 715 C C . PRO A 1 94 ? 23.324 11.860 -18.151 1.00 89.62 94 PRO A C 1
ATOM 717 O O . PRO A 1 94 ? 24.313 11.601 -18.838 1.00 89.62 94 PRO A O 1
ATOM 720 N N . ASN A 1 95 ? 23.271 11.598 -16.842 1.00 85.81 95 ASN A N 1
ATOM 721 C CA . ASN A 1 95 ? 24.321 10.901 -16.095 1.00 85.81 95 ASN A CA 1
ATOM 722 C C . ASN A 1 95 ? 24.149 9.380 -16.138 1.00 85.81 95 ASN A C 1
ATOM 724 O O . ASN A 1 95 ? 25.064 8.645 -15.771 1.00 85.81 95 ASN A O 1
ATOM 728 N N . GLY A 1 96 ? 23.013 8.904 -16.643 1.00 86.06 96 GLY A N 1
ATOM 729 C CA . GLY A 1 96 ? 22.698 7.494 -16.704 1.00 86.06 96 GLY A CA 1
ATOM 730 C C . GLY A 1 96 ? 21.912 6.983 -15.497 1.00 86.06 96 GLY A C 1
ATOM 731 O O . GLY A 1 96 ? 21.834 5.771 -15.334 1.00 86.06 96 GLY A O 1
ATOM 732 N N . GLU A 1 97 ? 21.330 7.854 -14.684 1.00 88.44 97 GLU A N 1
ATOM 733 C CA . GLU A 1 97 ? 20.527 7.478 -13.519 1.00 88.44 97 GLU A CA 1
ATOM 734 C C . GLU A 1 97 ? 19.040 7.432 -13.897 1.00 88.44 97 GLU A C 1
ATOM 736 O O . GLU A 1 97 ? 18.565 8.247 -14.695 1.00 88.44 97 GLU A O 1
ATOM 741 N N . ILE A 1 98 ? 18.287 6.477 -13.347 1.00 94.38 98 ILE A N 1
ATOM 742 C CA . ILE A 1 98 ? 16.834 6.395 -13.528 1.00 94.38 98 ILE A CA 1
ATOM 743 C C . ILE A 1 98 ? 16.178 6.723 -12.194 1.00 94.38 98 ILE A C 1
ATOM 745 O O . ILE A 1 98 ? 16.415 6.068 -11.184 1.00 94.38 98 ILE A O 1
ATOM 749 N N . TYR A 1 99 ? 15.332 7.747 -12.197 1.00 93.75 99 TYR A N 1
ATOM 750 C CA . TYR A 1 99 ? 14.621 8.194 -11.006 1.00 93.75 99 TYR A CA 1
ATOM 751 C C . TYR A 1 99 ? 13.172 7.731 -11.034 1.00 93.75 99 TYR A C 1
ATOM 753 O O . TYR A 1 99 ? 12.525 7.772 -12.081 1.00 93.75 99 TYR A O 1
ATOM 761 N N . GLY A 1 100 ? 12.650 7.328 -9.880 1.00 93.38 100 GLY A N 1
ATOM 762 C CA . GLY A 1 100 ? 11.299 6.795 -9.759 1.00 93.38 100 GLY A CA 1
ATOM 763 C C . GLY A 1 100 ? 10.501 7.387 -8.612 1.00 93.38 100 GLY A C 1
ATOM 764 O O . GLY A 1 100 ? 11.041 7.860 -7.610 1.00 93.38 100 GLY A O 1
ATOM 765 N N . THR A 1 101 ? 9.183 7.340 -8.753 1.00 92.19 101 THR A N 1
ATOM 766 C CA . THR A 1 101 ? 8.232 7.686 -7.695 1.00 92.19 101 THR A CA 1
ATOM 767 C C . THR A 1 101 ? 7.444 6.442 -7.326 1.00 92.19 101 THR A C 1
ATOM 769 O O . THR A 1 101 ? 6.844 5.805 -8.189 1.00 92.19 101 THR A O 1
ATOM 772 N N . SER A 1 102 ? 7.467 6.073 -6.047 1.00 92.50 102 SER A N 1
ATOM 773 C CA . SER A 1 102 ? 6.632 4.980 -5.549 1.00 92.50 102 SER A CA 1
ATOM 774 C C . SER A 1 102 ? 5.168 5.401 -5.596 1.00 92.50 102 SER A C 1
ATOM 776 O O . SER A 1 102 ? 4.823 6.491 -5.148 1.00 92.50 102 SER A O 1
ATOM 778 N N . LEU A 1 103 ? 4.336 4.519 -6.136 1.00 93.88 103 LEU A N 1
ATOM 779 C CA . LEU A 1 103 ? 2.897 4.709 -6.297 1.00 93.88 103 LEU A CA 1
ATOM 780 C C . LEU A 1 103 ? 2.127 4.106 -5.118 1.00 93.88 103 LEU A C 1
ATOM 782 O O . LEU A 1 103 ? 1.083 4.614 -4.734 1.00 93.88 103 LEU A O 1
ATOM 786 N N . GLY A 1 104 ? 2.659 3.030 -4.532 1.00 94.31 104 GLY A N 1
ATOM 787 C CA . GLY A 1 104 ? 2.071 2.367 -3.374 1.00 94.31 104 GLY A CA 1
ATOM 788 C C . GLY A 1 104 ? 2.351 0.870 -3.351 1.00 94.31 104 GLY A C 1
ATOM 789 O O . GLY A 1 104 ? 3.245 0.362 -4.041 1.00 94.31 104 GLY A O 1
ATOM 790 N N . LEU A 1 105 ? 1.583 0.169 -2.523 1.00 96.19 105 LEU A N 1
ATOM 791 C CA . LEU A 1 105 ? 1.689 -1.262 -2.273 1.00 96.19 105 LEU A CA 1
ATOM 792 C C . LEU A 1 105 ? 0.378 -1.974 -2.558 1.00 96.19 105 LEU A C 1
ATOM 794 O O . LEU A 1 105 ? -0.697 -1.499 -2.204 1.00 96.19 105 LEU A O 1
ATOM 798 N N . LEU A 1 106 ? 0.490 -3.178 -3.102 1.00 97.75 106 LEU A N 1
ATOM 799 C CA . LEU A 1 106 ? -0.613 -4.127 -3.202 1.00 97.75 106 LEU A CA 1
ATOM 800 C C . LEU A 1 106 ? -0.188 -5.475 -2.613 1.00 97.75 106 LEU A C 1
ATOM 802 O O . LEU A 1 106 ? 1.010 -5.772 -2.579 1.00 97.75 106 LEU A O 1
ATOM 806 N N . PRO A 1 107 ? -1.126 -6.313 -2.148 1.00 97.38 107 PRO A N 1
ATOM 807 C CA . PRO A 1 107 ? -0.791 -7.685 -1.799 1.00 97.38 107 PRO A CA 1
ATOM 808 C C . PRO A 1 107 ? -0.304 -8.450 -3.023 1.00 97.38 107 PRO A C 1
ATOM 810 O O . PRO A 1 107 ? -0.787 -8.249 -4.141 1.00 97.38 107 PRO A O 1
ATOM 813 N N . PHE A 1 108 ? 0.631 -9.368 -2.804 1.00 97.44 108 PHE A N 1
ATOM 814 C CA . PHE A 1 108 ? 0.903 -10.397 -3.794 1.00 97.44 108 PHE A CA 1
ATOM 815 C C . PHE A 1 108 ? -0.350 -11.285 -3.963 1.00 97.44 108 PHE A C 1
ATOM 817 O O . PHE A 1 108 ? -1.054 -11.519 -2.977 1.00 97.44 108 PHE A O 1
ATOM 824 N N . PRO A 1 109 ? -0.668 -11.776 -5.176 1.00 96.50 109 PRO A N 1
ATOM 825 C CA . PRO A 1 109 ? -1.839 -12.626 -5.378 1.00 96.50 109 PRO A CA 1
ATOM 826 C C . PRO A 1 109 ? -1.834 -13.859 -4.463 1.00 96.50 109 PRO A C 1
ATOM 828 O O . PRO A 1 109 ? -0.906 -14.668 -4.506 1.00 96.50 109 PRO A O 1
ATOM 831 N N . GLY A 1 110 ? -2.886 -14.012 -3.657 1.00 95.12 110 GLY A N 1
ATOM 832 C CA . GLY A 1 110 ? -3.021 -15.059 -2.641 1.00 95.12 110 GLY A CA 1
ATOM 833 C C . GLY A 1 110 ? -2.676 -14.618 -1.211 1.00 95.12 110 GLY A C 1
ATOM 834 O O . GLY A 1 110 ? -2.969 -15.360 -0.276 1.00 95.12 110 GLY A O 1
ATOM 835 N N . ASP A 1 111 ? -2.094 -13.431 -1.022 1.00 96.00 111 ASP A N 1
ATOM 836 C CA . ASP A 1 111 ? -1.725 -12.868 0.284 1.00 96.00 111 ASP A CA 1
ATOM 837 C C . ASP A 1 111 ? -2.706 -11.778 0.775 1.00 96.00 111 ASP A C 1
ATOM 839 O O . ASP A 1 111 ? -2.432 -11.086 1.761 1.00 96.00 111 ASP A O 1
ATOM 843 N N . GLU A 1 112 ? -3.861 -11.611 0.116 1.00 95.19 112 GLU A N 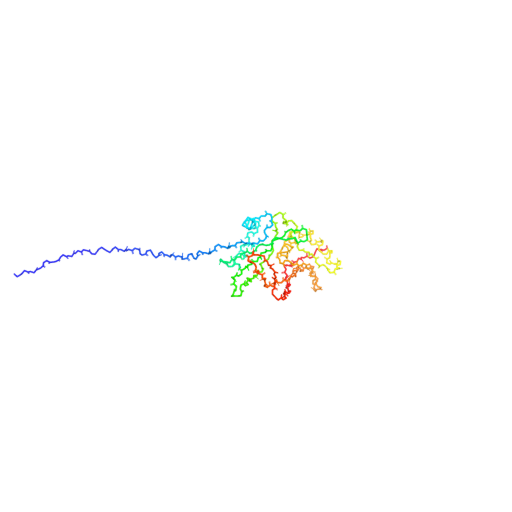1
ATOM 844 C CA . GLU A 1 112 ? -4.834 -10.546 0.396 1.00 95.19 112 GLU A CA 1
ATOM 845 C C . GLU A 1 112 ? -5.387 -10.585 1.829 1.00 95.19 112 GLU A C 1
ATOM 847 O O . GLU A 1 112 ? -5.634 -9.536 2.426 1.00 95.19 112 GLU A O 1
ATOM 852 N N . GLU A 1 113 ? -5.575 -11.774 2.404 1.00 93.75 113 GLU A N 1
ATOM 853 C CA . GLU A 1 113 ? -6.101 -11.936 3.767 1.00 93.75 113 GLU A CA 1
ATOM 854 C C . GLU A 1 113 ? -5.161 -11.317 4.813 1.00 93.75 113 GLU A C 1
ATOM 856 O O . GLU A 1 113 ? -5.611 -10.618 5.721 1.00 93.75 113 GLU A O 1
ATOM 861 N N . ASN A 1 114 ? -3.850 -11.486 4.624 1.00 94.69 114 ASN A N 1
ATOM 862 C CA . ASN A 1 114 ? -2.817 -11.016 5.549 1.00 94.69 114 ASN A CA 1
ATOM 863 C C . ASN A 1 114 ? -2.353 -9.580 5.254 1.00 94.69 114 ASN A C 1
ATOM 865 O O . ASN A 1 114 ? -1.515 -9.030 5.973 1.00 94.69 114 ASN A O 1
ATOM 869 N N . PHE A 1 115 ? -2.877 -8.953 4.199 1.00 95.69 115 PHE A N 1
ATOM 870 C CA . PHE A 1 115 ? -2.515 -7.595 3.815 1.00 95.69 115 PHE A CA 1
ATOM 871 C C . PHE A 1 115 ? -3.251 -6.563 4.666 1.00 95.69 115 PHE A C 1
ATOM 873 O O . PHE A 1 115 ? -4.360 -6.125 4.347 1.00 95.69 115 PHE A O 1
ATOM 880 N N . THR A 1 116 ? -2.634 -6.198 5.785 1.00 94.94 116 THR A N 1
ATOM 881 C CA . THR A 1 116 ? -3.193 -5.281 6.782 1.00 94.94 116 THR A CA 1
ATOM 882 C C . THR A 1 116 ? -2.102 -4.399 7.390 1.00 94.94 116 THR A C 1
ATOM 884 O O . THR A 1 116 ? -0.936 -4.796 7.501 1.00 94.94 116 THR A O 1
ATOM 887 N N . SER A 1 117 ? -2.472 -3.178 7.774 1.00 95.06 117 SER A N 1
ATOM 888 C CA . SER A 1 117 ? -1.632 -2.302 8.586 1.00 95.06 117 SER A CA 1
ATOM 889 C C . SER A 1 117 ? -1.804 -2.578 10.073 1.00 95.06 117 SER A C 1
ATOM 891 O O . SER A 1 117 ? -2.873 -2.938 10.561 1.00 95.06 117 SER A O 1
ATOM 893 N N . LYS A 1 118 ? -0.719 -2.385 10.825 1.00 92.69 118 LYS A N 1
ATOM 894 C CA . LYS A 1 118 ? -0.735 -2.569 12.276 1.00 92.69 118 LYS A CA 1
ATOM 895 C C . LYS A 1 118 ? -1.411 -1.384 12.954 1.00 92.69 118 LYS A C 1
ATOM 897 O O . LYS A 1 118 ? -1.206 -0.240 12.556 1.00 92.69 118 LYS A O 1
ATOM 902 N N . TRP A 1 119 ? -2.142 -1.677 14.024 1.00 94.94 119 TRP A N 1
ATOM 903 C CA . TRP A 1 119 ? -2.671 -0.672 14.936 1.00 94.94 119 TRP A CA 1
ATOM 904 C C . TRP A 1 119 ? -1.646 -0.327 16.011 1.00 94.94 119 TRP A C 1
ATOM 906 O O . TRP A 1 119 ? -1.171 -1.198 16.744 1.00 94.94 119 TRP A O 1
ATOM 916 N N . ASN A 1 120 ? -1.345 0.957 16.136 1.00 94.00 120 ASN A N 1
ATOM 917 C CA . ASN A 1 120 ? -0.492 1.510 17.163 1.00 94.00 120 ASN A CA 1
ATOM 918 C C . ASN A 1 120 ? -1.346 2.183 18.242 1.00 94.00 120 ASN A C 1
ATOM 920 O O . ASN A 1 120 ? -1.826 3.301 18.091 1.00 94.00 120 ASN A O 1
ATOM 924 N N . CYS A 1 121 ? -1.535 1.481 19.358 1.00 89.25 121 CYS A N 1
ATOM 925 C CA . CYS A 1 121 ? -2.243 2.022 20.518 1.00 89.25 121 CYS A CA 1
ATOM 926 C C . CYS A 1 121 ? -1.311 2.663 21.560 1.00 89.25 121 CYS A C 1
ATOM 928 O O . CYS A 1 121 ? -1.785 2.990 22.643 1.00 89.25 121 CYS A O 1
ATOM 930 N N . TRP A 1 122 ? 0.002 2.779 21.311 1.00 85.50 122 TRP A N 1
ATOM 931 C CA . TRP A 1 122 ? 1.000 3.330 22.253 1.00 85.50 122 TRP A CA 1
ATOM 932 C C . TRP A 1 122 ? 0.864 2.846 23.711 1.00 85.50 122 TRP A C 1
ATOM 934 O O . TRP A 1 122 ? 1.082 3.598 24.657 1.00 85.50 122 TRP A O 1
ATOM 944 N N . ASN A 1 123 ? 0.496 1.576 23.909 1.00 79.31 123 ASN A N 1
ATOM 945 C CA . ASN A 1 123 ? 0.205 0.972 25.218 1.00 79.31 123 ASN A CA 1
ATOM 946 C C . ASN A 1 123 ? -1.006 1.545 25.985 1.00 79.31 123 ASN A C 1
ATOM 948 O O . ASN A 1 123 ? -1.146 1.273 27.173 1.00 79.31 123 ASN A O 1
ATOM 952 N N . SER A 1 124 ? -1.913 2.261 25.324 1.00 86.69 124 SER A N 1
ATOM 953 C CA . SER A 1 124 ? -3.201 2.672 25.886 1.00 86.69 124 SER A CA 1
ATOM 954 C C . SER A 1 124 ? -4.198 1.510 25.891 1.00 86.69 124 SER A C 1
ATOM 956 O O . SER A 1 124 ? -4.586 1.001 24.836 1.00 86.69 124 SER A O 1
ATOM 958 N N . ASP A 1 125 ? -4.639 1.101 27.081 1.00 88.31 125 ASP A N 1
ATOM 959 C CA . ASP A 1 125 ? -5.690 0.086 27.231 1.00 88.31 125 ASP A CA 1
ATOM 960 C C . ASP A 1 125 ? -7.053 0.598 26.754 1.00 88.31 125 ASP A C 1
ATOM 962 O O . ASP A 1 125 ? -7.857 -0.179 26.245 1.00 88.31 125 ASP A O 1
ATOM 966 N N . GLU A 1 126 ? -7.294 1.908 26.838 1.00 86.94 126 GLU A N 1
ATOM 967 C CA . GLU A 1 126 ? -8.484 2.545 26.272 1.00 86.94 126 GLU A CA 1
ATOM 968 C C . GLU A 1 126 ? -8.547 2.330 24.754 1.00 86.94 126 GLU A C 1
ATOM 970 O O . GLU A 1 126 ? -9.559 1.850 24.246 1.00 86.94 126 GLU A O 1
ATOM 975 N N . CYS A 1 127 ? -7.440 2.576 24.043 1.00 89.25 127 CYS A N 1
ATOM 976 C CA . CYS A 1 127 ? -7.352 2.341 22.600 1.00 89.25 127 CYS A CA 1
ATOM 977 C C . CYS A 1 127 ? -7.560 0.864 22.247 1.00 89.25 127 CYS A C 1
ATOM 979 O O . CYS A 1 127 ? -8.349 0.549 21.358 1.00 89.25 127 CYS A O 1
ATOM 981 N N . LYS A 1 128 ? -6.903 -0.057 22.965 1.00 91.75 128 LYS A N 1
ATOM 982 C CA . LYS A 1 128 ? -7.035 -1.501 22.707 1.00 91.75 128 LYS A CA 1
ATOM 983 C C . LYS A 1 128 ? -8.475 -1.979 22.904 1.00 91.75 128 LYS A C 1
ATOM 985 O O . LYS A 1 128 ? -9.002 -2.693 22.056 1.00 91.75 128 LYS A O 1
ATOM 990 N N . ASN A 1 129 ? -9.117 -1.566 23.997 1.00 91.25 129 ASN A N 1
ATOM 991 C CA . ASN A 1 129 ? -10.498 -1.943 24.299 1.00 91.25 129 ASN A CA 1
ATOM 992 C C . ASN A 1 129 ? -11.484 -1.336 23.294 1.00 91.25 129 ASN A C 1
ATOM 994 O O . ASN A 1 129 ? -12.399 -2.025 22.847 1.00 91.25 129 ASN A O 1
ATOM 998 N N . ALA A 1 130 ? -11.284 -0.073 22.908 1.00 91.25 130 ALA A N 1
ATOM 999 C CA . ALA A 1 130 ? -12.079 0.568 21.869 1.00 91.25 130 ALA A CA 1
ATOM 1000 C C . ALA A 1 130 ? -11.950 -0.173 20.533 1.00 91.25 130 ALA A C 1
ATOM 1002 O O . ALA A 1 130 ? -12.962 -0.464 19.903 1.00 91.25 130 ALA A O 1
ATOM 1003 N N . LEU A 1 131 ? -10.730 -0.548 20.136 1.00 93.50 131 LEU A N 1
ATOM 1004 C CA . LEU A 1 131 ? -10.487 -1.278 18.895 1.00 93.50 131 LEU A CA 1
ATOM 1005 C C . LEU A 1 131 ? -11.172 -2.650 18.874 1.00 93.50 131 LEU A C 1
ATOM 1007 O O . LEU A 1 131 ? -11.729 -3.021 17.847 1.00 93.50 131 LEU A O 1
ATOM 1011 N N . ILE A 1 132 ? -11.167 -3.385 19.992 1.00 94.31 132 ILE A N 1
ATOM 1012 C CA . ILE A 1 132 ? -11.888 -4.664 20.109 1.00 94.31 132 ILE A CA 1
ATOM 1013 C C . ILE A 1 132 ? -13.381 -4.447 19.843 1.00 94.31 132 ILE A C 1
ATOM 1015 O O . ILE A 1 132 ? -13.941 -5.073 18.949 1.00 94.31 132 ILE A O 1
ATOM 1019 N N . LYS A 1 133 ? -14.005 -3.496 20.550 1.00 93.44 133 LYS A N 1
ATOM 1020 C CA . LYS A 1 133 ? -15.430 -3.194 20.367 1.00 93.44 133 LYS A CA 1
ATOM 1021 C C . LYS A 1 133 ? -15.748 -2.724 18.940 1.00 93.44 133 LYS A C 1
ATOM 1023 O O . LYS A 1 133 ? -16.767 -3.105 18.374 1.00 93.44 133 LYS A O 1
ATOM 1028 N N . LEU A 1 134 ? -14.888 -1.887 18.357 1.00 94.44 134 LEU A N 1
ATOM 1029 C CA . LEU A 1 134 ? -15.056 -1.381 16.994 1.00 94.44 134 LEU A CA 1
ATOM 1030 C C . LEU A 1 134 ? -14.922 -2.489 15.949 1.00 94.44 134 LEU A C 1
ATOM 1032 O O . LEU A 1 134 ? -15.681 -2.482 14.990 1.00 94.44 134 LEU A O 1
ATOM 1036 N N . ARG A 1 135 ? -14.008 -3.447 16.134 1.00 95.44 135 ARG A N 1
ATOM 1037 C CA . ARG A 1 135 ? -13.885 -4.621 15.257 1.00 95.44 135 ARG A CA 1
ATOM 1038 C C . ARG A 1 135 ? -15.119 -5.513 15.315 1.00 95.44 135 ARG A C 1
ATOM 1040 O O . ARG A 1 135 ? -15.535 -6.013 14.278 1.00 95.44 135 ARG A O 1
ATOM 1047 N N . ASP A 1 136 ? -15.715 -5.670 16.493 1.00 95.50 136 ASP A N 1
ATOM 1048 C CA . ASP A 1 136 ? -16.950 -6.443 16.643 1.00 95.50 136 ASP A CA 1
ATOM 1049 C C . ASP A 1 136 ? -18.145 -5.751 15.964 1.00 95.50 136 ASP A C 1
ATOM 1051 O O . ASP A 1 136 ? -19.003 -6.420 15.388 1.00 95.50 136 ASP A O 1
ATOM 1055 N N . GLN A 1 137 ? -18.213 -4.415 16.021 1.00 95.44 137 GLN A N 1
ATOM 1056 C CA . GLN A 1 137 ? -19.340 -3.650 15.477 1.00 95.44 137 GLN A CA 1
ATOM 1057 C C . GLN A 1 137 ? -19.197 -3.291 13.988 1.00 95.44 137 GLN A C 1
ATOM 1059 O O . GLN A 1 137 ? -20.197 -3.282 13.272 1.00 95.44 137 GLN A O 1
ATOM 1064 N N . TYR A 1 138 ? -17.982 -2.987 13.532 1.00 96.12 138 TYR A N 1
ATOM 1065 C CA . TYR A 1 138 ? -17.663 -2.501 12.184 1.00 96.12 138 TYR A CA 1
ATOM 1066 C C . TYR A 1 138 ? -16.494 -3.292 11.562 1.00 96.12 138 TYR A C 1
ATOM 1068 O O . TYR A 1 138 ? -15.454 -2.711 11.229 1.00 96.12 138 TYR A O 1
ATOM 1076 N N . PRO A 1 139 ? -16.598 -4.631 11.445 1.00 96.31 139 PRO A N 1
ATOM 1077 C CA . PRO A 1 139 ? -15.484 -5.462 10.986 1.00 96.31 139 PRO A CA 1
ATOM 1078 C C . PRO A 1 139 ? -15.024 -5.097 9.568 1.00 96.31 139 PRO A C 1
ATOM 1080 O O . PRO A 1 139 ? -13.822 -5.026 9.314 1.00 96.31 139 PRO A O 1
ATOM 1083 N N . GLU A 1 140 ? -15.964 -4.809 8.666 1.00 96.75 140 GLU A N 1
ATOM 1084 C CA . GLU A 1 140 ? -15.674 -4.485 7.265 1.00 96.75 140 GLU A CA 1
ATOM 1085 C C . GLU A 1 140 ? -15.015 -3.108 7.121 1.00 96.75 140 GLU A C 1
ATOM 1087 O O . GLU A 1 140 ? -14.039 -2.959 6.388 1.00 96.75 140 GLU A O 1
ATOM 1092 N N . GLU A 1 141 ? -15.486 -2.095 7.853 1.00 97.12 141 GLU A N 1
ATOM 1093 C CA . GLU A 1 141 ? -14.889 -0.759 7.840 1.00 97.12 141 GLU A CA 1
ATOM 1094 C C . GLU A 1 141 ? -13.482 -0.766 8.440 1.00 97.12 141 GLU A C 1
ATOM 1096 O O . GLU A 1 141 ? -12.570 -0.161 7.876 1.00 97.12 141 GLU A O 1
ATOM 1101 N N . ILE A 1 142 ? -13.273 -1.486 9.548 1.00 97.00 142 ILE A N 1
ATOM 1102 C CA . ILE A 1 142 ? -11.937 -1.649 10.129 1.00 97.00 142 ILE A CA 1
ATOM 1103 C C . ILE A 1 142 ? -11.013 -2.362 9.141 1.00 97.00 142 ILE A C 1
ATOM 1105 O O . ILE A 1 142 ? -9.897 -1.892 8.908 1.00 97.00 142 ILE A O 1
ATOM 1109 N N . ARG A 1 143 ? -11.480 -3.448 8.509 1.00 96.69 143 ARG A N 1
ATOM 1110 C CA . ARG A 1 143 ? -10.705 -4.162 7.490 1.00 96.69 143 ARG A CA 1
ATOM 1111 C C . ARG A 1 143 ? -10.356 -3.251 6.314 1.00 96.69 143 ARG A C 1
ATOM 1113 O O . ARG A 1 143 ? -9.222 -3.292 5.842 1.00 96.69 143 ARG A O 1
ATOM 1120 N N . LYS A 1 144 ? -11.294 -2.417 5.865 1.00 96.94 144 LYS A N 1
ATOM 1121 C CA . LYS A 1 144 ? -11.071 -1.434 4.802 1.00 96.94 144 LYS A CA 1
ATOM 1122 C C . LYS A 1 144 ? -9.971 -0.441 5.181 1.00 96.94 144 LYS A C 1
ATOM 1124 O O . LYS A 1 144 ? -9.028 -0.286 4.413 1.00 96.94 144 LYS A O 1
ATOM 1129 N N . TYR A 1 145 ? -10.035 0.172 6.365 1.00 97.81 145 TYR A N 1
ATOM 1130 C CA . TYR A 1 145 ? -8.995 1.105 6.820 1.00 97.81 145 TYR A CA 1
ATOM 1131 C C . TYR A 1 145 ? -7.621 0.440 6.949 1.00 97.81 145 TYR A C 1
ATOM 1133 O O . TYR A 1 145 ? -6.593 1.039 6.638 1.00 97.81 145 TYR A O 1
ATOM 1141 N N . GLU A 1 146 ? -7.601 -0.821 7.373 1.00 97.19 146 GLU A N 1
ATOM 1142 C CA . GLU A 1 146 ? -6.399 -1.648 7.421 1.00 97.19 146 GLU A CA 1
ATOM 1143 C C . GLU A 1 146 ? -5.776 -1.909 6.051 1.00 97.19 146 GLU A C 1
ATOM 1145 O O . GLU A 1 146 ? -4.551 -1.860 5.942 1.00 97.19 146 GLU A O 1
ATOM 1150 N N . VAL A 1 147 ? -6.588 -2.171 5.020 1.00 96.44 147 VAL A N 1
ATOM 1151 C CA . VAL A 1 147 ? -6.112 -2.290 3.632 1.00 96.44 147 VAL A CA 1
ATOM 1152 C C . VAL A 1 147 ? -5.606 -0.943 3.125 1.00 96.44 147 VAL A C 1
ATOM 1154 O O . VAL A 1 147 ? -4.489 -0.871 2.623 1.00 96.44 147 VAL A O 1
ATOM 1157 N N . GLU A 1 148 ? -6.408 0.116 3.255 1.00 96.94 148 GLU A N 1
ATOM 1158 C CA . GLU A 1 148 ? -6.081 1.442 2.717 1.00 96.94 148 GLU A CA 1
ATOM 1159 C C . GLU A 1 148 ? -4.774 1.971 3.308 1.00 96.94 148 GLU A C 1
ATOM 1161 O O . GLU A 1 148 ? -3.891 2.407 2.578 1.00 96.94 148 GLU A O 1
ATOM 1166 N N . CYS A 1 149 ? -4.584 1.841 4.623 1.00 97.00 149 CYS A N 1
ATOM 1167 C CA . CYS A 1 149 ? -3.329 2.249 5.243 1.00 97.00 149 CYS A CA 1
ATOM 1168 C C . CYS A 1 149 ? -2.148 1.339 4.859 1.00 97.00 149 CYS A C 1
ATOM 1170 O O . CYS A 1 149 ? -1.004 1.794 4.800 1.00 97.00 149 CYS A O 1
ATOM 1172 N N . ALA A 1 150 ? -2.397 0.056 4.569 1.00 96.00 150 ALA A N 1
ATOM 1173 C CA . ALA A 1 150 ? -1.353 -0.870 4.135 1.00 96.00 150 ALA A CA 1
ATOM 1174 C C . ALA A 1 150 ? -0.809 -0.539 2.743 1.00 96.00 150 ALA A C 1
ATOM 1176 O O . ALA A 1 150 ? 0.386 -0.744 2.519 1.00 96.00 150 ALA A O 1
ATOM 1177 N N . MET A 1 151 ? -1.646 0.004 1.853 1.00 95.62 151 MET A N 1
ATOM 1178 C CA . MET A 1 151 ? -1.238 0.467 0.520 1.00 95.62 151 MET A CA 1
ATOM 1179 C C . MET A 1 151 ? -0.182 1.577 0.586 1.00 95.62 151 MET A C 1
ATOM 1181 O O . MET A 1 151 ? 0.696 1.638 -0.269 1.00 95.62 151 MET A O 1
ATOM 1185 N N . GLU A 1 152 ? -0.196 2.379 1.651 1.00 94.12 152 GLU A N 1
ATOM 1186 C CA . GLU A 1 152 ? 0.782 3.446 1.904 1.00 94.12 152 GLU A CA 1
ATOM 1187 C C . GLU A 1 152 ? 1.964 2.993 2.783 1.00 94.12 152 GLU A C 1
ATOM 1189 O O . GLU A 1 152 ? 2.780 3.796 3.233 1.00 94.12 152 GLU A O 1
ATOM 1194 N N . SER A 1 153 ? 2.059 1.696 3.096 1.00 92.81 153 SER A N 1
ATOM 1195 C CA . SER A 1 153 ? 2.969 1.164 4.121 1.00 92.81 153 SER A CA 1
ATOM 1196 C C . SER A 1 153 ? 2.799 1.805 5.511 1.00 92.81 153 SER A C 1
ATOM 1198 O O . SER A 1 153 ? 3.731 1.764 6.322 1.00 92.81 153 SER A O 1
ATOM 1200 N N . GLY A 1 154 ? 1.633 2.374 5.812 1.00 94.56 154 GLY A N 1
ATOM 1201 C CA . GLY A 1 154 ? 1.396 3.139 7.030 1.00 94.56 154 GLY A CA 1
ATOM 1202 C C . GLY A 1 154 ? 1.098 2.306 8.273 1.00 94.56 154 GLY A C 1
ATOM 1203 O O . GLY A 1 154 ? 0.933 1.082 8.220 1.00 94.56 154 GLY A O 1
ATOM 1204 N N . GLU A 1 155 ? 0.985 3.001 9.398 1.00 95.50 155 GLU A N 1
ATOM 1205 C CA . GLU A 1 155 ? 0.489 2.494 10.676 1.00 95.50 155 GLU A CA 1
ATOM 1206 C C . GLU A 1 155 ? -0.822 3.189 11.045 1.00 95.50 155 GLU A C 1
ATOM 1208 O O . GLU A 1 155 ? -0.990 4.392 10.837 1.00 95.50 155 GLU A O 1
ATOM 1213 N N . LEU A 1 156 ? -1.754 2.427 11.613 1.00 97.12 156 LEU A N 1
ATOM 1214 C CA . LEU A 1 156 ? -3.048 2.942 12.038 1.00 97.12 156 LEU A CA 1
ATOM 1215 C C . LEU A 1 156 ? -3.009 3.403 13.488 1.00 97.12 156 LEU A C 1
ATOM 1217 O O . LEU A 1 156 ? -2.476 2.711 14.351 1.00 97.12 156 LEU A O 1
ATOM 1221 N N . THR A 1 157 ? -3.663 4.520 13.777 1.00 95.69 157 THR A N 1
ATOM 1222 C CA . THR A 1 157 ? -3.871 5.022 15.136 1.00 95.69 157 THR A CA 1
ATOM 1223 C C . THR A 1 157 ? -5.345 5.341 15.347 1.00 95.69 157 THR A C 1
ATOM 1225 O O . THR A 1 157 ? -6.018 5.851 14.451 1.00 95.69 157 THR A O 1
ATOM 1228 N N . LEU A 1 158 ? -5.849 5.066 16.551 1.00 93.19 158 LEU A N 1
ATOM 1229 C CA . LEU A 1 158 ? -7.182 5.483 16.971 1.00 93.19 158 LEU A CA 1
ATOM 1230 C C . LEU A 1 158 ? -7.084 6.755 17.821 1.00 93.19 158 LEU A C 1
ATOM 1232 O O . LEU A 1 158 ? -6.531 6.733 18.921 1.00 93.19 158 LEU A O 1
ATOM 1236 N N . VAL A 1 159 ? -7.639 7.859 17.327 1.00 89.19 159 VAL A N 1
ATOM 1237 C CA . VAL A 1 159 ? -7.684 9.137 18.045 1.00 89.19 159 VAL A CA 1
ATOM 1238 C C . VAL A 1 159 ? -9.085 9.350 18.599 1.00 89.19 159 VAL A C 1
ATOM 1240 O O . VAL A 1 159 ? -10.022 9.600 17.846 1.00 89.19 159 VAL A O 1
ATOM 1243 N N . ILE A 1 160 ? -9.221 9.272 19.922 1.00 85.38 160 ILE A N 1
ATOM 1244 C CA . ILE A 1 160 ? -10.481 9.485 20.643 1.00 85.38 160 ILE A CA 1
ATOM 1245 C C . ILE A 1 160 ? -10.490 10.932 21.164 1.00 85.38 160 ILE A C 1
ATOM 1247 O O . ILE A 1 160 ? -9.718 11.255 22.073 1.00 85.38 160 ILE A O 1
ATOM 1251 N N . PRO A 1 161 ? -11.295 11.845 20.589 1.00 75.81 161 PRO A N 1
ATOM 1252 C CA . PRO A 1 161 ? -11.352 13.226 21.048 1.00 75.81 161 PRO A CA 1
ATOM 1253 C C . PRO A 1 161 ? -11.927 13.295 22.466 1.00 75.81 161 PRO A C 1
ATOM 1255 O O . PRO A 1 161 ? -12.998 12.768 22.740 1.00 75.81 161 PRO A O 1
ATOM 1258 N N . GLN A 1 162 ? -11.257 14.009 23.372 1.00 66.50 162 GLN A N 1
ATOM 1259 C CA . GLN A 1 162 ? -11.732 14.186 24.755 1.00 66.50 162 GLN A CA 1
ATOM 1260 C C . GLN A 1 162 ? -12.843 15.244 24.896 1.00 66.50 162 GLN A C 1
ATOM 1262 O O . GLN A 1 162 ? -13.251 15.577 26.009 1.00 66.50 162 GLN A O 1
ATOM 1267 N N . VAL A 1 163 ? -13.298 15.838 23.788 1.00 57.69 163 VAL A N 1
ATOM 1268 C CA . VAL A 1 163 ? -14.139 17.038 23.800 1.00 57.69 163 VAL A CA 1
ATOM 1269 C C . VAL A 1 163 ? -15.531 16.705 23.283 1.00 57.69 163 VAL A C 1
ATOM 1271 O O . VAL A 1 163 ? -15.694 16.327 22.127 1.00 57.69 163 VAL A O 1
ATOM 1274 N N . ASN A 1 164 ? -16.519 16.966 24.144 1.00 46.12 164 ASN A N 1
ATOM 1275 C CA . ASN A 1 164 ? -17.952 16.697 23.992 1.00 46.12 164 ASN A CA 1
ATOM 1276 C C . ASN A 1 164 ? -18.275 15.220 24.211 1.00 46.12 164 ASN A C 1
ATOM 1278 O O . ASN A 1 164 ? -17.527 14.366 23.771 1.00 46.12 164 ASN A O 1
ATOM 1282 N N . GLY A 1 165 ? -19.383 14.908 24.890 1.00 55.50 165 GLY A N 1
ATOM 1283 C CA . GLY A 1 165 ? -19.855 13.538 25.160 1.00 55.50 165 GLY A CA 1
ATOM 1284 C C . GLY A 1 165 ? -20.251 12.727 23.914 1.00 55.50 165 GLY A C 1
ATOM 1285 O O . GLY A 1 165 ? -21.209 11.963 23.962 1.00 55.50 165 GLY A O 1
ATOM 1286 N N . LEU A 1 166 ? -19.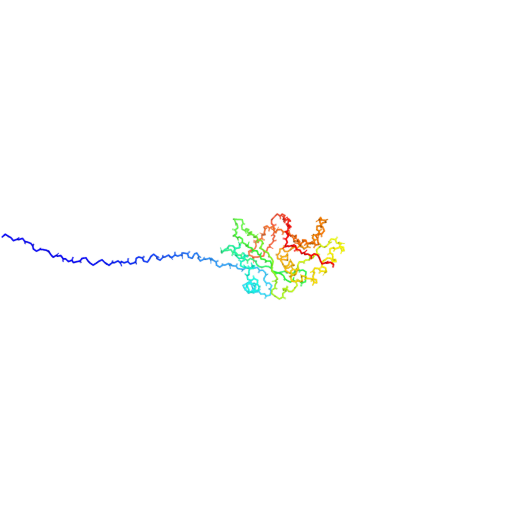557 12.948 22.799 1.00 57.75 166 LEU A N 1
ATOM 1287 C CA . LEU A 1 166 ? -19.564 12.182 21.574 1.00 57.75 166 LEU A CA 1
ATOM 1288 C C . LEU A 1 166 ? -18.647 10.977 21.770 1.00 57.75 166 LEU A C 1
ATOM 1290 O O . LEU A 1 166 ? -17.445 11.098 21.997 1.00 57.75 166 LEU A O 1
ATOM 1294 N N . SER A 1 167 ? -19.245 9.799 21.689 1.00 76.38 167 SER A N 1
ATOM 1295 C CA . SER A 1 167 ? -18.546 8.525 21.625 1.00 76.38 167 SER A CA 1
ATOM 1296 C C . SER A 1 167 ? -18.051 8.340 20.193 1.00 76.38 167 SER A C 1
ATOM 1298 O O . SER A 1 167 ? -18.654 7.590 19.442 1.00 76.38 167 SER A O 1
ATOM 1300 N N . GLU A 1 168 ? -17.015 9.062 19.772 1.00 87.75 168 GLU A N 1
ATOM 1301 C CA . GLU A 1 168 ? -16.451 8.963 18.418 1.00 87.75 168 GLU A CA 1
ATOM 1302 C C . GLU A 1 168 ? -14.938 8.761 18.465 1.00 87.75 168 GLU A C 1
ATOM 1304 O O . GLU A 1 168 ? -14.252 9.238 19.368 1.00 87.75 168 GLU A O 1
ATOM 1309 N N . ALA A 1 169 ? -14.418 8.038 17.482 1.00 88.88 169 ALA A N 1
ATOM 1310 C CA . ALA A 1 169 ? -13.002 7.786 17.317 1.00 88.88 169 ALA A CA 1
ATOM 1311 C C . ALA A 1 169 ? -12.604 7.983 15.856 1.00 88.88 169 ALA A C 1
ATOM 1313 O O . ALA A 1 169 ? -13.225 7.431 14.947 1.00 88.88 169 ALA A O 1
ATOM 1314 N N . ASN A 1 170 ? -11.553 8.763 15.635 1.00 92.88 170 ASN A N 1
ATOM 1315 C CA . ASN A 1 170 ? -10.977 8.975 14.318 1.00 92.88 170 ASN A CA 1
ATOM 1316 C C . ASN A 1 170 ? -9.934 7.897 14.045 1.00 92.88 170 ASN A C 1
ATOM 1318 O O . ASN A 1 170 ? -9.024 7.685 14.849 1.00 92.88 170 ASN A O 1
ATOM 1322 N N . VAL A 1 171 ? -10.054 7.244 12.896 1.00 96.19 171 VAL A N 1
ATOM 1323 C CA . VAL A 1 171 ? -9.061 6.298 12.398 1.00 96.19 171 VAL A CA 1
ATOM 1324 C C . VAL A 1 171 ? -8.068 7.077 11.549 1.00 96.19 171 VAL A C 1
ATOM 1326 O O . VAL A 1 171 ? -8.429 7.626 10.507 1.00 96.19 171 VAL A O 1
ATOM 1329 N N . GLN A 1 172 ? -6.827 7.159 12.016 1.00 96.69 172 GLN A N 1
ATOM 1330 C CA . GLN A 1 172 ? -5.745 7.844 11.319 1.00 96.69 172 GLN A CA 1
ATOM 1331 C C . GLN A 1 172 ? -4.757 6.840 10.740 1.00 96.69 172 GLN A C 1
ATOM 1333 O O . GLN A 1 172 ? -4.462 5.834 11.380 1.00 96.69 172 GLN A O 1
ATOM 1338 N N . CYS A 1 173 ? -4.241 7.135 9.551 1.00 97.62 173 CYS A N 1
ATOM 1339 C CA . CYS A 1 173 ? -3.124 6.432 8.942 1.00 97.62 173 CYS A CA 1
ATOM 1340 C C . CYS A 1 173 ? -1.919 7.367 8.876 1.00 97.62 173 CYS A C 1
ATOM 1342 O O . CYS A 1 173 ? -1.989 8.436 8.265 1.00 97.62 173 CYS A O 1
ATOM 1344 N N . SER A 1 174 ? -0.829 6.939 9.499 1.00 96.38 174 SER A N 1
ATOM 1345 C CA . SER A 1 174 ? 0.451 7.637 9.518 1.00 96.38 174 SER A CA 1
ATOM 1346 C C . SER A 1 174 ? 1.439 6.880 8.646 1.00 96.38 174 SER A C 1
ATOM 1348 O O . SER A 1 174 ? 1.686 5.694 8.870 1.00 96.38 174 SER A O 1
ATOM 1350 N N . PHE A 1 175 ? 2.020 7.541 7.655 1.00 94.44 175 PHE A N 1
ATOM 1351 C CA . PHE A 1 175 ? 2.979 6.924 6.746 1.00 94.44 175 PHE A CA 1
ATOM 1352 C C . PHE A 1 175 ? 4.046 7.915 6.303 1.00 94.44 175 PHE A C 1
ATOM 1354 O O . PHE A 1 175 ? 3.963 9.122 6.528 1.00 94.44 175 PHE A O 1
ATOM 1361 N N . PHE A 1 176 ? 5.086 7.383 5.680 1.00 90.88 176 PHE A N 1
ATOM 1362 C CA . PHE A 1 176 ? 6.148 8.180 5.102 1.00 90.88 176 PHE A CA 1
ATOM 1363 C C . PHE A 1 176 ? 5.958 8.219 3.599 1.00 90.88 176 PHE A C 1
ATOM 1365 O O . PHE A 1 176 ? 6.010 7.173 2.958 1.00 90.88 176 PHE A O 1
ATOM 1372 N N . VAL A 1 177 ? 5.795 9.416 3.034 1.00 85.00 177 VAL A N 1
ATOM 1373 C CA . VAL A 1 177 ? 5.860 9.574 1.583 1.00 85.00 177 VAL A CA 1
ATOM 1374 C C . VAL A 1 177 ? 7.280 9.195 1.163 1.00 85.00 177 VAL A C 1
ATOM 1376 O O . VAL A 1 177 ? 8.242 9.823 1.640 1.00 85.00 177 VAL A O 1
ATOM 1379 N N . PRO A 1 178 ? 7.425 8.145 0.340 1.00 74.81 178 PRO A N 1
ATOM 1380 C CA . PRO A 1 178 ? 8.724 7.636 -0.047 1.00 74.81 178 PRO A CA 1
ATOM 1381 C C . PRO A 1 178 ? 9.510 8.715 -0.784 1.00 74.81 178 PRO A C 1
ATOM 1383 O O . PRO A 1 178 ? 8.969 9.559 -1.499 1.00 74.81 178 PRO A O 1
ATOM 1386 N N . ASN A 1 179 ? 10.819 8.691 -0.582 1.00 82.38 179 ASN A N 1
ATOM 1387 C CA . ASN A 1 179 ? 11.743 9.504 -1.348 1.00 82.38 179 ASN A CA 1
ATOM 1388 C C . ASN A 1 179 ? 11.726 9.120 -2.835 1.00 82.38 179 ASN A C 1
ATOM 1390 O O . ASN A 1 179 ? 11.263 8.041 -3.214 1.00 82.38 179 ASN A O 1
ATOM 1394 N N . THR A 1 180 ? 12.268 9.993 -3.683 1.00 88.81 180 THR A N 1
ATOM 1395 C CA . THR A 1 180 ? 12.534 9.632 -5.077 1.00 88.81 180 THR A CA 1
ATOM 1396 C C . THR A 1 180 ? 13.513 8.459 -5.089 1.00 88.81 180 THR A C 1
ATOM 1398 O O . THR A 1 180 ? 14.596 8.547 -4.509 1.00 88.81 180 THR A O 1
ATOM 1401 N N . GLN A 1 181 ? 13.108 7.355 -5.706 1.00 92.81 181 GLN A N 1
ATOM 1402 C CA . GLN A 1 181 ? 13.898 6.131 -5.811 1.00 92.81 181 GLN A CA 1
ATOM 1403 C C . GLN A 1 181 ? 14.909 6.257 -6.953 1.00 92.81 181 GLN A C 1
ATOM 1405 O O . GLN A 1 181 ? 14.681 7.026 -7.889 1.00 92.81 181 GLN A O 1
ATOM 1410 N N . ILE A 1 182 ? 16.001 5.504 -6.875 1.00 93.56 182 ILE A N 1
ATOM 1411 C CA . ILE A 1 182 ? 17.013 5.378 -7.927 1.00 93.56 182 ILE A CA 1
ATOM 1412 C C . ILE A 1 182 ? 17.054 3.921 -8.393 1.00 93.56 182 ILE A C 1
ATOM 1414 O O . ILE A 1 182 ? 17.031 3.020 -7.556 1.00 93.56 182 ILE A O 1
ATOM 1418 N N . ASP A 1 183 ? 17.133 3.719 -9.704 1.00 94.00 183 ASP A N 1
ATOM 1419 C CA . ASP A 1 183 ? 17.458 2.457 -10.372 1.00 94.00 183 ASP A CA 1
ATOM 1420 C C . ASP A 1 183 ? 18.711 2.692 -11.239 1.00 94.00 183 ASP A C 1
ATOM 1422 O O . ASP A 1 183 ? 18.665 3.362 -12.277 1.00 94.00 183 ASP A O 1
ATOM 1426 N N . ASP A 1 184 ? 19.860 2.208 -10.769 1.00 91.31 184 ASP A N 1
ATOM 1427 C CA . ASP A 1 184 ? 21.158 2.432 -11.416 1.00 91.31 184 ASP A CA 1
ATOM 1428 C C . ASP A 1 184 ? 21.395 1.436 -12.559 1.00 91.31 184 ASP A C 1
ATOM 1430 O O . ASP A 1 184 ? 22.156 1.698 -13.501 1.00 91.31 184 ASP A O 1
ATOM 1434 N N . ASN A 1 185 ? 20.759 0.267 -12.476 1.00 91.81 185 ASN A N 1
ATOM 1435 C CA . ASN A 1 185 ? 21.039 -0.870 -13.344 1.00 91.81 185 ASN A CA 1
ATOM 1436 C C . ASN A 1 185 ? 19.958 -1.092 -14.429 1.00 91.81 185 ASN A C 1
ATOM 1438 O O . ASN A 1 185 ? 20.226 -1.753 -15.438 1.00 91.81 185 ASN A O 1
ATOM 1442 N N . GLY A 1 186 ? 18.796 -0.453 -14.290 1.00 91.00 186 GLY A N 1
ATOM 1443 C CA . GLY A 1 186 ? 17.675 -0.485 -15.223 1.00 91.00 186 GLY A CA 1
ATOM 1444 C C . GLY A 1 186 ? 16.805 -1.738 -15.134 1.00 91.00 186 GLY A C 1
ATOM 1445 O O . GLY A 1 186 ? 16.115 -2.046 -16.110 1.00 91.00 186 GLY A O 1
ATOM 1446 N N . ASP A 1 187 ? 16.854 -2.493 -14.035 1.00 92.94 187 ASP A N 1
ATOM 1447 C CA . ASP A 1 187 ? 16.036 -3.694 -13.843 1.00 92.94 187 ASP A CA 1
ATOM 1448 C C . ASP A 1 187 ? 14.603 -3.381 -13.382 1.00 92.94 187 ASP A C 1
ATOM 1450 O O . ASP A 1 187 ? 13.728 -4.245 -13.470 1.00 92.94 187 ASP A O 1
ATOM 1454 N N . GLY A 1 188 ? 14.309 -2.135 -12.999 1.00 93.25 188 GLY A N 1
ATOM 1455 C CA . GLY A 1 188 ? 13.015 -1.701 -12.483 1.00 93.25 188 GLY A CA 1
ATOM 1456 C C . GLY A 1 188 ? 12.827 -1.919 -10.983 1.00 93.25 188 GLY A C 1
ATOM 1457 O O . GLY A 1 188 ? 11.694 -1.795 -10.501 1.00 93.25 188 GLY A O 1
ATOM 1458 N N . VAL A 1 189 ? 13.894 -2.231 -10.247 1.00 94.81 189 VAL A N 1
ATOM 1459 C CA . VAL A 1 189 ? 13.943 -2.321 -8.786 1.00 94.81 189 VAL A CA 1
ATOM 1460 C C . VAL A 1 189 ? 14.742 -1.138 -8.238 1.00 94.81 189 VAL A C 1
ATOM 1462 O O . VAL A 1 189 ? 15.717 -0.691 -8.824 1.00 94.81 189 VAL A O 1
ATOM 1465 N N . ALA A 1 190 ? 14.310 -0.593 -7.101 1.00 93.25 190 ALA A N 1
ATOM 1466 C CA . ALA A 1 190 ? 15.040 0.497 -6.468 1.00 93.25 190 ALA A CA 1
ATOM 1467 C C . ALA A 1 190 ? 16.358 -0.004 -5.851 1.00 93.25 190 ALA A C 1
ATOM 1469 O O . ALA A 1 190 ? 16.340 -0.841 -4.946 1.00 93.25 190 ALA A O 1
ATOM 1470 N N . ASP A 1 191 ? 17.477 0.570 -6.290 1.00 92.31 191 ASP A N 1
ATOM 1471 C CA . ASP A 1 191 ? 18.827 0.367 -5.747 1.00 92.31 191 ASP A CA 1
ATOM 1472 C C . ASP A 1 191 ? 19.121 1.311 -4.565 1.00 92.31 191 ASP A C 1
ATOM 1474 O O . ASP A 1 191 ? 19.991 1.065 -3.724 1.00 92.31 191 ASP A O 1
ATOM 1478 N N . GLY A 1 192 ? 18.371 2.409 -4.478 1.00 90.25 192 GLY A N 1
ATOM 1479 C CA . GLY A 1 192 ? 18.518 3.418 -3.442 1.00 90.25 192 GLY A CA 1
ATOM 1480 C C . GLY A 1 192 ? 17.466 4.509 -3.563 1.00 90.25 192 GLY A C 1
ATOM 1481 O O . GLY A 1 192 ? 16.506 4.396 -4.324 1.00 90.25 192 GLY A O 1
ATOM 1482 N N . ALA A 1 193 ? 17.638 5.584 -2.797 1.00 88.88 193 ALA A N 1
ATOM 1483 C CA . ALA A 1 193 ? 16.724 6.711 -2.861 1.00 88.88 193 ALA A CA 1
ATOM 1484 C C . ALA A 1 193 ? 17.354 8.026 -2.387 1.00 88.88 193 ALA A C 1
ATOM 1486 O O . ALA A 1 193 ? 18.269 8.038 -1.558 1.00 88.88 193 ALA A O 1
ATOM 1487 N N . VAL A 1 194 ? 16.847 9.149 -2.903 1.00 85.06 194 VAL A N 1
ATOM 1488 C CA . VAL A 1 194 ? 17.376 10.493 -2.638 1.00 85.06 194 VAL A CA 1
ATOM 1489 C C . VAL A 1 194 ? 16.505 11.276 -1.661 1.00 85.06 194 VAL A C 1
ATOM 1491 O O . VAL A 1 194 ? 15.301 11.405 -1.833 1.00 85.06 194 VAL A O 1
ATOM 1494 N N . ALA A 1 195 ? 17.151 11.884 -0.666 1.00 79.19 195 ALA A N 1
ATOM 1495 C CA . ALA A 1 195 ? 16.538 12.659 0.418 1.00 79.19 195 ALA A CA 1
ATOM 1496 C C . ALA A 1 195 ? 15.806 11.835 1.493 1.00 79.19 195 ALA A C 1
ATOM 1498 O O . ALA A 1 195 ? 15.617 10.622 1.397 1.00 79.19 195 ALA A O 1
ATOM 1499 N N . LYS A 1 196 ? 15.467 12.526 2.587 1.00 81.06 196 LYS A N 1
ATOM 1500 C CA . LYS A 1 196 ? 14.724 11.954 3.712 1.00 81.06 196 LYS A CA 1
ATOM 1501 C C . LYS A 1 196 ? 13.232 11.906 3.372 1.00 81.06 196 LYS A C 1
ATOM 1503 O O . LYS A 1 196 ? 12.741 12.863 2.772 1.00 81.06 196 LYS A O 1
ATOM 1508 N N . PRO A 1 197 ? 12.513 10.854 3.787 1.00 86.50 197 PRO A N 1
ATOM 1509 C CA . PRO A 1 197 ? 11.071 10.797 3.606 1.00 86.50 197 PRO A CA 1
ATOM 1510 C C . PRO A 1 197 ? 10.355 11.868 4.442 1.00 86.50 197 PRO A C 1
ATOM 1512 O O . PRO A 1 197 ? 10.889 12.356 5.444 1.00 86.50 197 PRO A O 1
ATOM 1515 N N . THR A 1 198 ? 9.127 12.201 4.042 1.00 90.38 198 THR A N 1
ATOM 1516 C CA . THR A 1 198 ? 8.245 13.123 4.778 1.00 90.38 198 THR A CA 1
ATOM 1517 C C . THR A 1 198 ? 7.138 12.337 5.466 1.00 90.38 198 THR A C 1
ATOM 1519 O O . THR A 1 198 ? 6.499 11.509 4.828 1.00 90.38 198 THR A O 1
ATOM 1522 N N . SER A 1 199 ? 6.909 12.592 6.756 1.00 92.69 199 SER A N 1
ATOM 1523 C CA . SER A 1 199 ? 5.790 11.989 7.492 1.00 92.69 199 SER A CA 1
ATOM 1524 C C . SER A 1 199 ? 4.479 12.662 7.104 1.00 92.69 199 SER A C 1
ATOM 1526 O O . SER A 1 199 ? 4.415 13.892 7.047 1.00 92.69 199 SER A O 1
ATOM 1528 N N . VAL A 1 200 ? 3.445 11.862 6.875 1.00 94.25 200 VAL A N 1
ATOM 1529 C CA . VAL A 1 200 ? 2.087 12.298 6.555 1.00 94.25 200 VAL A CA 1
ATOM 1530 C C . VAL A 1 200 ? 1.110 11.557 7.456 1.00 94.25 200 VAL A C 1
ATOM 1532 O O . VAL A 1 200 ? 1.217 10.346 7.631 1.00 94.25 200 VAL A O 1
ATOM 1535 N N . ASP A 1 201 ? 0.146 12.299 7.994 1.00 94.75 201 ASP A N 1
ATOM 1536 C CA . ASP A 1 201 ? -0.960 11.773 8.786 1.00 94.75 201 ASP A CA 1
ATOM 1537 C C . ASP A 1 201 ? -2.273 12.125 8.087 1.00 94.75 201 ASP A C 1
ATOM 1539 O O . ASP A 1 201 ? -2.572 13.302 7.859 1.00 94.75 201 ASP A O 1
ATOM 1543 N N . ILE A 1 202 ? -3.070 11.113 7.750 1.00 95.94 202 ILE A N 1
ATOM 1544 C CA . ILE A 1 202 ? -4.401 11.288 7.159 1.00 95.94 202 ILE A CA 1
ATOM 1545 C C . ILE A 1 202 ? -5.465 10.664 8.053 1.00 95.94 202 ILE A C 1
ATOM 1547 O O . ILE A 1 202 ? -5.227 9.668 8.728 1.00 95.94 202 ILE A O 1
ATOM 1551 N N . THR A 1 203 ? -6.666 11.240 8.054 1.00 96.50 203 THR A N 1
ATOM 1552 C CA . THR A 1 203 ? -7.836 10.614 8.686 1.00 96.50 203 THR A CA 1
ATOM 1553 C C . THR A 1 203 ? -8.591 9.826 7.627 1.00 96.50 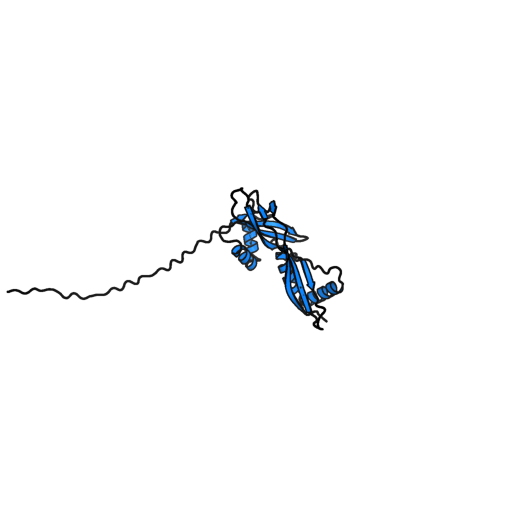203 THR A C 1
ATOM 1555 O O . THR A 1 203 ? -9.051 10.413 6.651 1.00 96.50 203 THR A O 1
ATOM 1558 N N . LEU A 1 204 ? -8.713 8.513 7.820 1.00 96.75 204 LEU A N 1
ATOM 1559 C CA . LEU A 1 204 ? -9.444 7.620 6.915 1.00 96.75 204 LEU A CA 1
ATOM 1560 C C . LEU A 1 204 ? -10.953 7.654 7.179 1.00 96.75 204 LEU A C 1
ATOM 1562 O O . LEU A 1 204 ? -11.758 7.491 6.265 1.00 96.75 204 LEU A O 1
ATOM 1566 N N . GLY A 1 205 ? -11.344 7.913 8.427 1.00 95.25 205 GLY A N 1
ATOM 1567 C CA . GLY A 1 205 ? -12.740 8.097 8.790 1.00 95.25 205 GLY A CA 1
ATOM 1568 C C . GLY A 1 205 ? -12.962 8.253 10.287 1.00 95.25 205 GLY A C 1
ATOM 1569 O O . GLY A 1 205 ? -12.023 8.272 11.086 1.00 95.25 205 GLY A O 1
ATOM 1570 N N . THR A 1 206 ? -14.235 8.347 10.654 1.00 94.31 206 THR A N 1
ATOM 1571 C CA . THR A 1 206 ? -14.699 8.476 12.036 1.00 94.31 206 THR A CA 1
ATOM 1572 C C . THR A 1 206 ? -15.698 7.362 12.319 1.00 94.31 206 THR A C 1
ATOM 1574 O O . THR A 1 206 ? -16.601 7.120 11.521 1.00 94.31 206 THR A O 1
ATOM 1577 N N . LEU A 1 207 ? -15.533 6.679 13.449 1.00 93.38 207 LEU A N 1
ATOM 1578 C CA . LEU A 1 207 ? -16.418 5.615 13.912 1.00 93.38 207 LEU A CA 1
ATOM 1579 C C . LEU A 1 207 ? -17.033 5.994 15.254 1.00 93.38 207 LEU A C 1
ATOM 1581 O O . LEU A 1 207 ? -16.355 6.533 16.127 1.00 93.38 207 LEU A O 1
ATOM 1585 N N . THR A 1 208 ? -18.305 5.661 15.454 1.00 91.62 208 THR A N 1
ATOM 1586 C CA . THR A 1 208 ? -18.942 5.804 16.765 1.00 91.62 208 THR A CA 1
ATOM 1587 C C . THR A 1 208 ? -18.449 4.698 17.700 1.00 91.62 208 THR A C 1
ATOM 1589 O O . THR A 1 208 ? -18.583 3.516 17.390 1.00 91.62 208 THR A O 1
ATOM 1592 N N . LEU A 1 209 ? -17.897 5.073 18.852 1.00 86.25 209 LEU A N 1
ATOM 1593 C CA . LEU A 1 209 ? -17.478 4.161 19.905 1.00 86.25 209 LEU A CA 1
ATOM 1594 C C . LEU A 1 209 ? -18.691 3.417 20.491 1.00 86.25 209 LEU A C 1
ATOM 1596 O O . LEU A 1 209 ? -19.666 4.062 20.894 1.00 86.25 209 LEU A O 1
ATOM 1600 N N . PRO A 1 210 ? -18.634 2.080 20.589 1.00 76.88 210 PRO A N 1
ATOM 1601 C CA . PRO A 1 210 ? -19.722 1.296 21.160 1.00 76.88 210 PRO A CA 1
ATOM 1602 C C . PRO A 1 210 ? -19.798 1.516 22.676 1.00 76.88 210 PRO A C 1
ATOM 1604 O O . PRO A 1 210 ? -18.761 1.557 23.353 1.00 76.88 210 PRO A O 1
ATOM 1607 N N . GLN A 1 211 ? -21.020 1.643 23.207 1.00 67.25 211 GLN A N 1
ATOM 1608 C CA . GLN A 1 211 ? -21.257 1.821 24.649 1.00 67.25 211 GLN A CA 1
ATOM 1609 C C . GLN A 1 211 ? -20.713 0.643 25.472 1.00 67.25 211 GLN A C 1
ATOM 1611 O O . GLN A 1 211 ? -20.659 -0.504 24.974 1.00 67.25 211 GLN A O 1
#

pLDDT: mean 84.28, std 19.07, range [32.06, 98.19]

Foldseek 3Di:
DDDDDDDDDDDDDDDDPPPPPPPPPPPVQADAAEFEALDPDGGVVQLVVCCVPVVPLSVVLVVVLGGPWHWFWYWDDDDPFIKIWIWTWDDQDPVRKIKIFTSFIDTRVPRLVVQFAAEDAVPDPVQVVQVVQCCVVPVPVNSVLRNVLSRQVWHWYWAQDPPDPFQKIWIKTKHWRDAIFIDNPPRRDGPGGDDDTDIDMDTPDMDRGDD

Sequence (211 aa):
MTLKNFNLLGLVTVAVPVLISCIYSRTVAGEITVSGNCGDLNCEQLLAQLKSNWSEQISQYTAECQSGKNLGLNVWNRNESKVVTLICWGDKDPNGEIYGTSLGLLPFPGDEENFTSKWNCWNSDECKNALIKLRDQYPEEIRKYEVECAMESGELTLVIPQVNGLSEANVQCSFFVPNTQIDDNGDGVADGAVAKPTSVDITLGTLTLPQ

Secondary structure (DSSP, 8-state):
--------PPP------------------PPPEEEEE-TTS-HHHHHHHHHHHSHHHHHHHHHHS-TTSEEEEEEEEETTEEEEEEEEEEEEPTTS-EEEEEEEEEEPTT-TTT--PPB--TT-HHHHHHHHHHHHH-HHHHHHHHHHHHHTT-EEEEE---SSS--EEEEEEEEEEPPEEEESSSSSS-SEEES--EEEEEEEEEEEPP-